Protein AF-A0A537K428-F1 (afdb_monomer_lite)

Structure (mmCIF, N/CA/C/O backbone):
data_AF-A0A537K428-F1
#
_entry.id   AF-A0A537K428-F1
#
loop_
_atom_site.group_PDB
_atom_site.id
_atom_site.type_symbol
_atom_site.label_atom_id
_atom_site.label_alt_id
_atom_site.label_comp_id
_atom_site.label_asym_id
_atom_site.label_entity_id
_atom_site.label_seq_id
_atom_site.pdbx_PDB_ins_code
_atom_site.Cartn_x
_atom_site.Cartn_y
_atom_site.Cartn_z
_atom_site.occupancy
_atom_site.B_iso_or_equiv
_atom_site.auth_seq_id
_atom_site.auth_comp_id
_atom_site.auth_asym_id
_atom_site.auth_atom_id
_atom_site.pdbx_PDB_model_num
ATOM 1 N N . MET A 1 1 ? 23.905 -13.488 0.088 1.00 29.39 1 MET A N 1
ATOM 2 C CA . MET A 1 1 ? 22.474 -13.263 0.427 1.00 29.39 1 MET A CA 1
ATOM 3 C C . MET A 1 1 ? 21.925 -11.894 -0.007 1.00 29.39 1 MET A C 1
ATOM 5 O O . MET A 1 1 ? 20.715 -11.750 -0.100 1.00 29.39 1 MET A O 1
ATOM 9 N N . THR A 1 2 ? 22.762 -10.899 -0.313 1.00 30.95 2 THR A N 1
ATOM 10 C CA . THR A 1 2 ? 22.372 -9.520 -0.688 1.00 30.95 2 THR A CA 1
ATOM 11 C C . THR A 1 2 ? 21.917 -9.354 -2.147 1.00 30.95 2 THR A C 1
ATOM 13 O O . THR A 1 2 ? 20.971 -8.616 -2.404 1.00 30.95 2 THR A O 1
ATOM 16 N N . ALA A 1 3 ? 22.490 -10.104 -3.094 1.00 25.22 3 ALA A N 1
ATOM 17 C CA . ALA A 1 3 ? 22.099 -10.049 -4.511 1.00 25.22 3 ALA A CA 1
ATOM 18 C C . ALA A 1 3 ? 20.645 -10.497 -4.773 1.00 25.22 3 ALA A C 1
ATOM 20 O O . ALA A 1 3 ? 19.972 -9.947 -5.638 1.00 25.22 3 ALA A O 1
ATOM 21 N N . MET A 1 4 ? 20.127 -11.441 -3.979 1.00 23.19 4 MET A N 1
ATOM 22 C CA . MET A 1 4 ? 18.747 -11.931 -4.101 1.00 23.19 4 MET A CA 1
ATOM 23 C C . MET A 1 4 ? 17.726 -10.886 -3.626 1.00 23.19 4 MET A C 1
ATOM 25 O O . MET A 1 4 ? 16.673 -10.746 -4.235 1.00 23.19 4 MET A O 1
ATOM 29 N N . ARG A 1 5 ? 18.066 -10.085 -2.602 1.00 26.73 5 ARG A N 1
ATOM 30 C CA . ARG A 1 5 ? 17.251 -8.944 -2.144 1.00 26.73 5 ARG A CA 1
ATOM 31 C C . ARG A 1 5 ? 17.232 -7.799 -3.162 1.00 26.73 5 ARG A C 1
ATOM 33 O O . ARG A 1 5 ? 16.183 -7.202 -3.364 1.00 26.73 5 ARG A O 1
ATOM 40 N N . MET A 1 6 ? 18.351 -7.540 -3.842 1.00 31.73 6 MET A N 1
ATOM 41 C CA . MET A 1 6 ? 18.421 -6.547 -4.923 1.00 31.73 6 MET A CA 1
ATOM 42 C C . MET A 1 6 ? 17.639 -6.981 -6.165 1.00 31.73 6 MET A C 1
ATOM 44 O O . MET A 1 6 ? 16.926 -6.166 -6.742 1.00 31.73 6 MET A O 1
ATOM 48 N N . LEU A 1 7 ? 17.703 -8.269 -6.526 1.00 30.81 7 LEU A N 1
ATOM 49 C CA . LEU A 1 7 ? 16.874 -8.830 -7.591 1.00 30.81 7 LEU A CA 1
ATOM 50 C C . LEU A 1 7 ? 15.389 -8.735 -7.231 1.00 30.81 7 LEU A C 1
ATOM 52 O O . LEU A 1 7 ? 14.604 -8.403 -8.098 1.00 30.81 7 LEU A O 1
ATOM 56 N N . LEU A 1 8 ? 15.010 -8.954 -5.966 1.00 30.02 8 LEU A N 1
ATOM 57 C CA . LEU A 1 8 ? 13.633 -8.814 -5.478 1.00 30.02 8 LEU A CA 1
ATOM 58 C C . LEU A 1 8 ? 13.133 -7.362 -5.469 1.00 30.02 8 LEU A C 1
ATOM 60 O O . LEU A 1 8 ? 11.976 -7.150 -5.805 1.00 30.02 8 LEU A O 1
ATOM 64 N N . CYS A 1 9 ? 13.969 -6.368 -5.151 1.00 33.66 9 CYS A N 1
ATOM 65 C CA . CYS A 1 9 ? 13.589 -4.952 -5.259 1.00 33.66 9 CYS A CA 1
ATOM 66 C C . CYS A 1 9 ? 13.511 -4.486 -6.720 1.00 33.66 9 CYS A C 1
ATOM 68 O O . CYS A 1 9 ? 12.573 -3.785 -7.087 1.00 33.66 9 CYS A O 1
ATOM 70 N N . ALA A 1 10 ? 14.452 -4.911 -7.570 1.00 34.88 10 ALA A N 1
ATOM 71 C CA . ALA A 1 10 ? 14.419 -4.627 -9.002 1.00 34.88 10 ALA A CA 1
ATOM 72 C C . ALA A 1 10 ? 13.258 -5.353 -9.698 1.00 34.88 10 ALA A C 1
ATOM 74 O O . ALA A 1 10 ? 12.603 -4.745 -10.533 1.00 34.88 10 ALA A O 1
ATOM 75 N N . LEU A 1 11 ? 12.939 -6.600 -9.314 1.00 34.22 11 LEU A N 1
ATOM 76 C CA . LEU A 1 11 ? 11.722 -7.292 -9.747 1.00 34.22 11 LEU A CA 1
ATOM 77 C C . LEU A 1 11 ? 10.479 -6.620 -9.178 1.00 34.22 11 LEU A C 1
ATOM 79 O O . LEU A 1 11 ? 9.497 -6.544 -9.887 1.00 34.22 11 LEU A O 1
ATOM 83 N N . ALA A 1 12 ? 10.480 -6.135 -7.936 1.00 34.44 12 ALA A N 1
ATOM 84 C CA . ALA A 1 12 ? 9.322 -5.437 -7.383 1.00 34.44 12 ALA A CA 1
ATOM 85 C C . ALA A 1 12 ? 9.030 -4.148 -8.163 1.00 34.44 12 ALA A C 1
ATOM 87 O O . ALA A 1 12 ? 7.869 -3.887 -8.443 1.00 34.44 12 ALA A O 1
ATOM 88 N N . LEU A 1 13 ? 10.062 -3.416 -8.600 1.00 36.97 13 LEU A N 1
ATOM 89 C CA . LEU A 1 13 ? 9.929 -2.288 -9.527 1.00 36.97 13 LEU A CA 1
ATOM 90 C C . LEU A 1 13 ? 9.555 -2.739 -10.951 1.00 36.97 13 LEU A C 1
ATOM 92 O O . LEU A 1 13 ? 8.673 -2.155 -11.554 1.00 36.97 13 LEU A O 1
ATOM 96 N N . LEU A 1 14 ? 10.139 -3.813 -11.490 1.00 35.56 14 LEU A N 1
ATOM 97 C CA . LEU A 1 14 ? 9.805 -4.342 -12.827 1.00 35.56 14 LEU A CA 1
ATOM 98 C C . LEU A 1 14 ? 8.417 -5.004 -12.911 1.00 35.56 14 LEU A C 1
ATOM 100 O O . LEU A 1 14 ? 7.839 -5.055 -13.988 1.00 35.56 14 LEU A O 1
ATOM 104 N N . VAL A 1 15 ? 7.894 -5.524 -11.801 1.00 36.75 15 VAL A N 1
ATOM 105 C CA . VAL A 1 15 ? 6.560 -6.136 -11.679 1.00 36.75 15 VAL A CA 1
ATOM 106 C C . VAL A 1 15 ? 5.516 -5.080 -11.293 1.00 36.75 15 VAL A C 1
ATOM 108 O O . VAL A 1 15 ? 4.345 -5.248 -11.624 1.00 36.75 15 VAL A O 1
ATOM 111 N N . ALA A 1 16 ? 5.919 -3.987 -10.631 1.00 35.28 16 ALA A N 1
ATOM 112 C CA . ALA A 1 16 ? 5.069 -2.818 -10.388 1.00 35.28 16 ALA A CA 1
ATOM 113 C C . ALA A 1 16 ? 5.003 -1.857 -11.584 1.00 35.28 16 ALA A C 1
ATOM 115 O O . ALA A 1 16 ? 4.043 -1.098 -11.681 1.00 35.28 16 ALA A O 1
ATOM 116 N N . VAL A 1 17 ? 5.965 -1.916 -12.511 1.00 36.62 17 VAL A N 1
ATOM 117 C CA . VAL A 1 17 ? 5.902 -1.222 -13.798 1.00 36.62 17 VAL A CA 1
ATOM 118 C C . VAL A 1 17 ? 5.081 -2.079 -14.762 1.00 36.62 17 VAL A C 1
ATOM 120 O O . VAL A 1 17 ? 5.593 -3.065 -15.298 1.00 36.62 17 VAL A O 1
ATOM 123 N N . PRO A 1 18 ? 3.815 -1.733 -15.050 1.00 36.56 18 PRO A N 1
ATOM 124 C CA . PRO A 1 18 ? 3.195 -2.242 -16.253 1.00 36.56 18 PRO A CA 1
ATOM 125 C C . PRO A 1 18 ? 4.077 -1.811 -17.430 1.00 36.56 18 PRO A C 1
ATOM 127 O O . PRO A 1 18 ? 4.364 -0.627 -17.612 1.00 36.56 18 PRO A O 1
ATOM 130 N N . VAL A 1 19 ? 4.516 -2.769 -18.246 1.00 36.91 19 VAL A N 1
ATOM 131 C CA . VAL A 1 19 ? 4.837 -2.518 -19.655 1.00 36.91 19 VAL A CA 1
ATOM 132 C C . VAL A 1 19 ? 3.561 -1.955 -20.287 1.00 36.91 19 VAL A C 1
ATOM 134 O O . VAL A 1 19 ? 2.716 -2.698 -20.772 1.00 36.91 19 VAL A O 1
ATOM 137 N N . VAL A 1 20 ? 3.352 -0.643 -20.163 1.00 37.59 20 VAL A N 1
ATOM 138 C CA . VAL A 1 20 ? 2.186 0.039 -20.721 1.00 37.59 20 VAL A CA 1
ATOM 139 C C . VAL A 1 20 ? 2.322 -0.068 -22.241 1.00 37.59 20 VAL A C 1
ATOM 141 O O . VAL A 1 20 ? 3.256 0.525 -22.792 1.00 37.59 20 VAL A O 1
ATOM 144 N N . PRO A 1 21 ? 1.452 -0.823 -22.941 1.00 31.20 21 PRO A N 1
ATOM 145 C CA . PRO A 1 21 ? 1.416 -0.745 -24.391 1.00 31.20 21 PRO A CA 1
ATOM 146 C C . PRO A 1 21 ? 1.071 0.697 -24.770 1.00 31.20 21 PRO A C 1
ATOM 148 O O . PRO A 1 21 ? 0.334 1.376 -24.055 1.00 31.20 21 PRO A O 1
ATOM 151 N N . ALA A 1 22 ? 1.591 1.173 -25.896 1.00 34.28 22 ALA A N 1
ATOM 152 C CA . ALA A 1 22 ? 1.470 2.554 -26.370 1.00 34.28 22 ALA A CA 1
ATOM 153 C C . ALA A 1 22 ? 0.032 3.005 -26.749 1.00 34.28 22 ALA A C 1
ATOM 155 O O . ALA A 1 22 ? -0.126 3.833 -27.639 1.00 34.28 22 ALA A O 1
ATOM 156 N N . ALA A 1 23 ? -1.019 2.470 -26.120 1.00 31.83 23 ALA A N 1
ATOM 157 C CA . ALA A 1 23 ? -2.410 2.655 -26.535 1.00 31.83 23 ALA A CA 1
ATOM 158 C C . ALA A 1 23 ? -3.421 2.941 -25.407 1.00 31.83 23 ALA A C 1
ATOM 160 O O . ALA A 1 23 ? -4.606 3.060 -25.700 1.00 31.83 23 ALA A O 1
ATOM 161 N N . ALA A 1 24 ? -3.007 3.088 -24.146 1.00 33.38 24 ALA A N 1
ATOM 162 C CA . ALA A 1 24 ? -3.898 3.596 -23.101 1.00 33.38 24 ALA A CA 1
ATOM 163 C C . ALA A 1 24 ? -3.365 4.936 -22.604 1.00 33.38 24 ALA A C 1
ATOM 165 O O . ALA A 1 24 ? -2.221 5.017 -22.156 1.00 33.38 24 ALA A O 1
ATOM 166 N N . ASP A 1 25 ? -4.186 5.978 -22.713 1.00 36.22 25 ASP A N 1
ATOM 167 C CA . ASP A 1 25 ? -3.895 7.287 -22.144 1.00 36.22 25 ASP A CA 1
ATOM 168 C C . ASP A 1 25 ? -3.594 7.090 -20.640 1.00 36.22 25 ASP A C 1
ATOM 170 O O . ASP A 1 25 ? -4.459 6.612 -19.901 1.00 36.22 25 ASP A O 1
ATOM 174 N N . PRO A 1 26 ? -2.372 7.369 -20.150 1.00 44.53 26 PRO A N 1
ATOM 175 C CA . PRO A 1 26 ? -1.965 7.046 -18.778 1.00 44.53 26 PRO A CA 1
ATOM 176 C C . PRO A 1 26 ? -2.667 7.902 -17.704 1.00 44.53 26 PRO A C 1
ATOM 178 O O . PRO A 1 26 ? -2.303 7.833 -16.531 1.00 44.53 26 PRO A O 1
ATOM 181 N N . GLY A 1 27 ? -3.648 8.724 -18.090 1.00 46.34 27 GLY A N 1
ATOM 182 C CA . GLY A 1 27 ? -4.362 9.659 -17.220 1.00 46.34 27 GLY A CA 1
ATOM 183 C C . GLY A 1 27 ? -5.404 9.036 -16.286 1.00 46.34 27 GLY A C 1
ATOM 184 O O . GLY A 1 27 ? -5.765 9.684 -15.309 1.00 46.34 27 GLY A O 1
ATOM 185 N N . ASP A 1 28 ? -5.853 7.800 -16.532 1.00 56.75 28 ASP A N 1
ATOM 186 C CA . ASP A 1 28 ? -7.012 7.215 -15.826 1.00 56.75 28 ASP A CA 1
ATOM 187 C C . ASP A 1 28 ? -6.685 6.065 -14.861 1.00 56.75 28 ASP A C 1
ATOM 189 O O . ASP A 1 28 ? -7.593 5.456 -14.287 1.00 56.75 28 ASP A O 1
ATOM 193 N N . VAL A 1 29 ? -5.404 5.745 -14.665 1.00 68.62 29 VAL A N 1
ATOM 194 C CA . VAL A 1 29 ? -5.027 4.663 -13.751 1.00 68.62 29 VAL A CA 1
ATOM 195 C C . VAL A 1 29 ? -4.939 5.172 -12.320 1.00 68.62 29 VAL A C 1
ATOM 197 O O . VAL A 1 29 ? -4.142 6.055 -11.999 1.00 68.62 29 VAL A O 1
ATOM 200 N N . GLU A 1 30 ? -5.713 4.531 -11.453 1.00 79.38 30 GLU A N 1
ATOM 201 C CA . GLU A 1 30 ? -5.729 4.773 -10.020 1.00 79.38 30 GLU A CA 1
ATOM 202 C C . GLU A 1 30 ? -5.051 3.626 -9.264 1.00 79.38 30 GLU A C 1
ATOM 204 O O . GLU A 1 30 ? -5.267 2.445 -9.542 1.00 79.38 30 GLU A O 1
ATOM 209 N N . TYR A 1 31 ? -4.255 3.983 -8.264 1.00 84.88 31 TYR A N 1
ATOM 210 C CA . TYR A 1 31 ? -3.561 3.051 -7.386 1.00 84.88 31 TYR A CA 1
ATOM 211 C C . TYR A 1 31 ? -3.942 3.320 -5.940 1.00 84.88 31 TYR A C 1
ATOM 213 O O . TYR A 1 31 ? -4.108 4.472 -5.543 1.00 84.88 31 TYR A O 1
ATOM 221 N N . GLN A 1 32 ? -4.056 2.264 -5.140 1.00 89.19 32 GLN A N 1
ATOM 222 C CA . GLN A 1 32 ? -4.427 2.384 -3.740 1.00 89.19 32 GLN A CA 1
ATOM 223 C C . GLN A 1 32 ? -3.237 2.138 -2.830 1.00 89.19 32 GLN A C 1
ATOM 225 O O . GLN A 1 32 ? -2.481 1.174 -2.993 1.00 89.19 32 GLN A O 1
ATOM 230 N N . PHE A 1 33 ? -3.118 3.014 -1.841 1.00 89.69 33 PHE A N 1
ATOM 231 C CA . PHE A 1 33 ? -2.031 3.040 -0.883 1.00 89.69 33 PHE A CA 1
ATOM 232 C C . PHE A 1 33 ? -2.571 3.057 0.540 1.00 89.69 33 PHE A C 1
ATOM 234 O O . PHE A 1 33 ? -3.567 3.717 0.834 1.00 89.69 33 PHE A O 1
ATOM 241 N N . LEU A 1 34 ? -1.897 2.324 1.420 1.00 89.75 34 LEU A N 1
ATOM 242 C CA . LEU A 1 34 ? -2.180 2.284 2.845 1.00 89.75 34 LEU A CA 1
ATOM 243 C C . LEU A 1 34 ? -1.083 3.024 3.609 1.00 89.75 34 LEU A C 1
ATOM 245 O O . LEU A 1 34 ? 0.100 2.726 3.448 1.00 89.75 34 LEU A O 1
ATOM 249 N N . TRP A 1 35 ? -1.498 3.911 4.503 1.00 87.19 35 TRP A N 1
ATOM 250 C CA . TRP A 1 35 ? -0.633 4.605 5.444 1.00 87.19 35 TRP A CA 1
ATOM 251 C C . TRP A 1 35 ? -1.040 4.334 6.878 1.00 87.19 35 TRP A C 1
ATOM 253 O O . TRP A 1 35 ? -2.219 4.109 7.172 1.00 87.19 35 TRP A O 1
ATOM 263 N N . SER A 1 36 ? -0.068 4.440 7.779 1.00 87.38 36 SER A N 1
ATOM 264 C CA . SER A 1 36 ? -0.343 4.538 9.201 1.00 87.38 36 SER A CA 1
ATOM 265 C C . SER A 1 36 ? 0.518 5.585 9.888 1.00 87.38 36 SER A C 1
ATOM 267 O O . SER A 1 36 ? 1.683 5.805 9.548 1.00 87.38 36 SER A O 1
ATOM 269 N N . GLU A 1 37 ? -0.066 6.196 10.907 1.00 87.81 37 GLU A N 1
ATOM 270 C CA . GLU A 1 37 ? 0.583 7.171 11.769 1.00 87.81 37 GLU A CA 1
ATOM 271 C C . GLU A 1 37 ? 0.276 6.846 13.229 1.00 87.81 37 GLU A C 1
ATOM 273 O O . GLU A 1 37 ? -0.843 6.446 13.564 1.00 87.81 37 GLU A O 1
ATOM 278 N N . GLY A 1 38 ? 1.263 7.064 14.099 1.00 82.12 38 GLY A N 1
ATOM 279 C CA . GLY A 1 38 ? 1.085 6.968 15.543 1.00 82.12 38 GLY A CA 1
ATOM 280 C C . GLY A 1 38 ? 1.388 5.592 16.140 1.00 82.12 38 GLY A C 1
ATOM 281 O O . GLY A 1 38 ? 2.507 5.105 15.979 1.00 82.12 38 GLY A O 1
ATOM 282 N N . ALA A 1 39 ? 0.441 5.037 16.907 1.00 74.81 39 ALA A N 1
ATOM 283 C CA . ALA A 1 39 ? 0.663 3.902 17.816 1.00 74.81 39 ALA A CA 1
ATOM 284 C C . ALA A 1 39 ? 1.015 2.558 17.137 1.00 74.81 39 ALA A C 1
ATOM 286 O O . ALA A 1 39 ? 0.926 2.396 15.920 1.00 74.81 39 ALA A O 1
ATOM 287 N N . TYR A 1 40 ? 1.388 1.574 17.965 1.00 78.38 40 TYR A N 1
ATOM 288 C CA . TYR A 1 40 ? 1.809 0.233 17.548 1.00 78.38 40 TYR A CA 1
ATOM 289 C C . TYR A 1 40 ? 0.692 -0.537 16.818 1.00 78.38 40 TYR A C 1
ATOM 291 O O . TYR A 1 40 ? -0.408 -0.735 17.349 1.00 78.38 40 TYR A O 1
ATOM 299 N N . LEU A 1 41 ? 1.014 -1.049 15.628 1.00 84.88 41 LEU A N 1
ATOM 300 C CA . LEU A 1 41 ? 0.148 -1.904 14.818 1.00 84.88 41 LEU A CA 1
ATOM 301 C C . LEU A 1 41 ? 0.635 -3.355 14.867 1.00 84.88 41 LEU A C 1
ATOM 303 O O . LEU A 1 41 ? 1.745 -3.659 14.434 1.00 84.88 41 LEU A O 1
ATOM 307 N N . HIS A 1 42 ? -0.227 -4.269 15.319 1.00 88.94 42 HIS A N 1
ATOM 308 C CA . HIS A 1 42 ? 0.048 -5.711 15.248 1.00 88.94 42 HIS A CA 1
ATOM 309 C C . HIS A 1 42 ? -0.235 -6.243 13.845 1.00 88.94 42 HIS A C 1
ATOM 311 O O . HIS A 1 42 ? 0.539 -7.028 13.309 1.00 88.94 42 HIS A O 1
ATOM 317 N N . ARG A 1 43 ? -1.335 -5.813 13.217 1.00 90.50 43 ARG A N 1
ATOM 318 C CA . ARG A 1 43 ? -1.710 -6.284 11.880 1.00 90.50 43 ARG A CA 1
ATOM 319 C C . ARG A 1 43 ? -2.650 -5.317 11.178 1.00 90.50 43 ARG A C 1
ATOM 321 O O . ARG A 1 43 ? -3.572 -4.781 11.783 1.00 90.50 43 ARG A O 1
ATOM 328 N N . VAL A 1 44 ? -2.455 -5.159 9.874 1.00 91.19 44 VAL A N 1
ATOM 329 C CA . VAL A 1 44 ? -3.459 -4.593 8.971 1.00 91.19 44 VAL A CA 1
ATOM 330 C C . VAL A 1 44 ? -3.757 -5.616 7.887 1.00 91.19 44 VAL A C 1
ATOM 332 O O . VAL A 1 44 ? -2.836 -6.173 7.283 1.00 91.19 44 VAL A O 1
ATOM 335 N N . ALA A 1 45 ? -5.037 -5.865 7.634 1.00 93.56 45 ALA A N 1
ATOM 336 C CA . ALA A 1 45 ? -5.488 -6.748 6.573 1.00 93.56 45 ALA A CA 1
ATOM 337 C C . ALA A 1 45 ? -6.586 -6.102 5.726 1.00 93.56 45 ALA A C 1
ATOM 339 O O . ALA A 1 45 ? -7.419 -5.347 6.219 1.00 93.56 45 ALA A O 1
ATOM 340 N N . LEU A 1 46 ? -6.585 -6.427 4.437 1.00 95.00 46 LEU A N 1
ATOM 341 C CA . LEU A 1 46 ? -7.621 -6.042 3.486 1.00 95.00 46 LEU A CA 1
ATOM 342 C C . LEU A 1 46 ? -8.281 -7.310 2.964 1.00 95.00 46 LEU A C 1
ATOM 344 O O . LEU A 1 46 ? -7.600 -8.202 2.457 1.00 95.00 46 LEU A O 1
ATOM 348 N N . ASN A 1 47 ? -9.602 -7.405 3.119 1.00 95.94 47 ASN A N 1
ATOM 349 C CA . ASN A 1 47 ? -10.379 -8.583 2.724 1.00 95.94 47 ASN A CA 1
ATOM 350 C C . ASN A 1 47 ? -9.799 -9.899 3.292 1.00 95.94 47 ASN A C 1
ATOM 352 O O . ASN A 1 47 ? -9.697 -10.904 2.592 1.00 95.94 47 ASN A O 1
ATOM 356 N N . GLY A 1 48 ? -9.357 -9.872 4.555 1.00 92.25 48 GLY A N 1
ATOM 357 C CA . GLY A 1 48 ? -8.737 -11.009 5.248 1.00 92.25 48 GLY A CA 1
ATOM 358 C C . GLY A 1 48 ? -7.257 -11.255 4.922 1.00 92.25 48 GLY A C 1
ATOM 359 O O . GLY A 1 48 ? -6.593 -11.990 5.652 1.00 92.25 48 GLY A O 1
ATOM 360 N N . MET A 1 49 ? -6.699 -10.614 3.890 1.00 92.12 49 MET A N 1
ATOM 361 C CA . MET A 1 49 ? -5.288 -10.749 3.519 1.00 92.12 49 MET A CA 1
ATOM 362 C C . MET A 1 49 ? -4.425 -9.739 4.273 1.00 92.12 49 MET A C 1
ATOM 364 O O . MET A 1 49 ? -4.642 -8.535 4.168 1.00 92.12 49 MET A O 1
ATOM 368 N N . THR A 1 50 ? -3.426 -10.218 5.014 1.00 89.81 50 THR A N 1
ATOM 369 C CA . THR A 1 50 ? -2.473 -9.356 5.727 1.00 89.81 50 THR A CA 1
ATOM 370 C C . THR A 1 50 ? -1.640 -8.534 4.746 1.00 89.81 50 THR A C 1
ATOM 372 O O . THR A 1 50 ? -0.982 -9.093 3.870 1.00 89.81 50 THR A O 1
ATOM 375 N N . VAL A 1 51 ? -1.639 -7.213 4.927 1.00 87.62 51 VAL A N 1
ATOM 376 C CA . VAL A 1 51 ? -0.850 -6.261 4.126 1.00 87.62 51 VAL A CA 1
ATOM 377 C C . VAL A 1 51 ? 0.285 -5.618 4.922 1.00 87.62 51 VAL A C 1
ATOM 379 O O . VAL A 1 51 ? 1.275 -5.199 4.331 1.00 87.62 51 VAL A O 1
ATOM 382 N N . ALA A 1 52 ? 0.170 -5.589 6.252 1.00 84.38 52 ALA A N 1
ATOM 383 C CA . ALA A 1 52 ? 1.216 -5.167 7.180 1.00 84.38 52 ALA A CA 1
ATOM 384 C C . ALA A 1 52 ? 1.095 -5.952 8.496 1.00 84.38 52 ALA A C 1
ATOM 386 O O . ALA A 1 52 ? -0.018 -6.292 8.903 1.00 84.38 52 ALA A O 1
ATOM 387 N N . GLY A 1 53 ? 2.217 -6.231 9.162 1.00 81.75 53 GLY A N 1
ATOM 388 C CA . GLY A 1 53 ? 2.255 -6.972 10.426 1.00 81.75 53 GLY A CA 1
ATOM 389 C C . GLY A 1 53 ? 3.404 -6.527 11.329 1.00 81.75 53 GLY A C 1
ATOM 390 O O . GLY A 1 53 ? 4.419 -6.044 10.826 1.00 81.75 53 GLY A O 1
ATOM 391 N N . ASP A 1 54 ? 3.203 -6.656 12.642 1.00 73.38 54 ASP A N 1
ATOM 392 C CA . ASP A 1 54 ? 4.138 -6.380 13.744 1.00 73.38 54 ASP A CA 1
ATOM 393 C C . ASP A 1 54 ? 4.995 -5.123 13.529 1.00 73.38 54 ASP A C 1
ATOM 395 O O . ASP A 1 54 ? 6.220 -5.123 13.672 1.00 73.38 54 ASP A O 1
ATOM 399 N N . THR A 1 55 ? 4.342 -4.030 13.133 1.00 65.00 55 THR A N 1
ATOM 400 C CA . THR A 1 55 ? 5.010 -2.782 12.765 1.00 65.00 55 THR A CA 1
ATOM 401 C C . THR A 1 55 ? 4.884 -1.786 13.910 1.00 65.00 55 THR A C 1
ATOM 403 O O . THR A 1 55 ? 3.796 -1.313 14.240 1.00 65.00 55 THR A O 1
ATOM 406 N N . ALA A 1 56 ? 6.021 -1.463 14.529 1.00 52.09 56 ALA A N 1
ATOM 407 C CA . ALA A 1 56 ? 6.031 -0.725 15.787 1.00 52.09 56 ALA A CA 1
ATOM 408 C C . ALA A 1 56 ? 5.728 0.777 15.686 1.00 52.09 56 ALA A C 1
ATOM 410 O O . ALA A 1 56 ? 5.595 1.428 16.718 1.00 52.09 56 ALA A O 1
ATOM 411 N N . ILE A 1 57 ? 5.679 1.352 14.485 1.00 55.00 57 ILE A N 1
ATOM 412 C CA . ILE A 1 57 ? 5.708 2.803 14.262 1.00 55.00 57 ILE A CA 1
ATOM 413 C C . ILE A 1 57 ? 4.982 3.120 12.945 1.00 55.00 57 ILE A C 1
ATOM 415 O O . ILE A 1 57 ? 4.871 2.242 12.088 1.00 55.00 57 ILE A O 1
ATOM 419 N N . SER A 1 58 ? 4.521 4.373 12.797 1.00 59.50 58 SER A N 1
ATOM 420 C CA . SER A 1 58 ? 4.184 5.025 11.520 1.00 59.50 58 SER A CA 1
ATOM 421 C C . SER A 1 58 ? 4.900 4.371 10.340 1.00 59.50 58 SER A C 1
ATOM 423 O O . SER A 1 58 ? 6.133 4.324 10.281 1.00 59.50 58 SER A O 1
ATOM 425 N N . ILE A 1 59 ? 4.106 3.864 9.404 1.00 61.94 59 ILE A N 1
ATOM 426 C CA . ILE A 1 59 ? 4.620 3.382 8.136 1.00 61.94 59 ILE A CA 1
ATOM 427 C C . ILE A 1 59 ? 5.166 4.611 7.398 1.00 61.94 59 ILE A C 1
ATOM 429 O O . ILE A 1 59 ? 4.410 5.422 6.871 1.00 61.94 59 ILE A O 1
ATOM 433 N N . SER A 1 60 ? 6.492 4.758 7.389 1.00 64.19 60 SER A N 1
ATOM 434 C CA . SER A 1 60 ? 7.178 5.893 6.757 1.00 64.19 60 SER A CA 1
ATOM 435 C C . SER A 1 60 ? 7.000 5.931 5.239 1.00 64.19 60 SER A C 1
ATOM 437 O O . SER A 1 60 ? 7.221 6.969 4.620 1.00 64.19 60 SER A O 1
ATOM 439 N N . LEU A 1 61 ? 6.608 4.802 4.646 1.00 72.19 61 LEU A N 1
ATOM 440 C CA . LEU A 1 61 ? 6.410 4.620 3.218 1.00 72.19 61 LEU A CA 1
ATOM 441 C C . LEU A 1 61 ? 5.089 3.890 2.961 1.00 72.19 61 LEU A C 1
ATOM 443 O O . LEU A 1 61 ? 4.965 2.739 3.377 1.00 72.19 61 LEU A O 1
ATOM 447 N N . PRO A 1 62 ? 4.127 4.493 2.252 1.00 80.38 62 PRO A N 1
ATOM 448 C CA . PRO A 1 62 ? 2.843 3.877 2.009 1.00 80.38 62 PRO A CA 1
ATOM 449 C C . PRO A 1 62 ? 2.983 2.535 1.328 1.00 80.38 62 PRO A C 1
ATOM 451 O O . PRO A 1 62 ? 3.773 2.336 0.402 1.00 80.38 62 PRO A O 1
ATOM 454 N N . ILE A 1 63 ? 2.129 1.622 1.753 1.00 82.81 63 ILE A N 1
ATOM 455 C CA . ILE A 1 63 ? 2.094 0.275 1.222 1.00 82.81 63 ILE A CA 1
ATOM 456 C C . ILE A 1 63 ? 1.166 0.273 0.017 1.00 82.81 63 ILE A C 1
ATOM 458 O O . ILE A 1 63 ? -0.008 0.622 0.127 1.00 82.81 63 ILE A O 1
ATOM 462 N N . TYR A 1 64 ? 1.680 -0.157 -1.130 1.00 83.25 64 TYR A N 1
ATOM 463 C CA . TYR A 1 64 ? 0.866 -0.427 -2.308 1.00 83.25 64 TYR A CA 1
ATOM 464 C C . TYR A 1 64 ? -0.089 -1.598 -2.040 1.00 83.25 64 TYR A C 1
ATOM 466 O O . TYR A 1 64 ? 0.352 -2.721 -1.766 1.00 83.25 64 TYR A O 1
ATOM 474 N N . VAL A 1 65 ? -1.399 -1.352 -2.135 1.00 86.31 65 VAL A N 1
ATOM 475 C CA . VAL A 1 65 ? -2.429 -2.329 -1.750 1.00 86.31 65 VAL A CA 1
ATOM 476 C C . VAL A 1 65 ? -3.496 -2.614 -2.806 1.00 86.31 65 VAL A C 1
ATOM 478 O O . VAL A 1 65 ? -4.366 -3.448 -2.561 1.00 86.31 65 VAL A O 1
ATOM 481 N N . THR A 1 66 ? -3.409 -2.022 -3.998 1.00 87.75 66 THR A N 1
ATOM 482 C CA . THR A 1 66 ? -4.368 -2.217 -5.107 1.00 87.75 66 THR A CA 1
ATOM 483 C C . THR A 1 66 ? -4.747 -3.686 -5.335 1.00 87.75 66 THR A C 1
ATOM 485 O O . THR A 1 66 ? -5.921 -4.017 -5.474 1.00 87.75 66 THR A O 1
ATOM 488 N N . LYS A 1 67 ? -3.766 -4.601 -5.305 1.00 84.50 67 LYS A N 1
ATOM 489 C CA . LYS A 1 67 ? -3.983 -6.040 -5.548 1.00 84.50 67 LYS A CA 1
ATOM 490 C C . LYS A 1 67 ? -4.828 -6.758 -4.485 1.00 84.50 67 LYS A C 1
ATOM 492 O O . LYS A 1 67 ? -5.290 -7.865 -4.737 1.00 84.50 67 LYS A O 1
ATOM 497 N N . TYR A 1 68 ? -4.996 -6.168 -3.301 1.00 87.12 68 TYR A N 1
ATOM 498 C CA . TYR A 1 68 ? -5.791 -6.743 -2.211 1.00 87.12 68 TYR A CA 1
ATOM 499 C C . TYR A 1 68 ? -7.249 -6.268 -2.232 1.00 87.12 68 TYR A C 1
ATOM 501 O O . TYR A 1 68 ? -8.059 -6.732 -1.428 1.00 87.12 68 TYR A O 1
ATOM 509 N N . LEU A 1 69 ? -7.587 -5.347 -3.138 1.00 91.44 69 LEU A N 1
ATOM 510 C CA . LEU A 1 69 ? -8.907 -4.745 -3.255 1.00 91.44 69 LEU A CA 1
ATOM 511 C C . LEU A 1 69 ? -9.718 -5.391 -4.377 1.00 91.44 69 LEU A C 1
ATOM 513 O O . LEU A 1 69 ? -9.199 -5.841 -5.402 1.00 91.44 69 LEU A O 1
ATOM 517 N N . ARG A 1 70 ? -11.035 -5.391 -4.193 1.00 92.00 70 ARG A N 1
ATOM 518 C CA . ARG A 1 70 ? -12.012 -5.775 -5.214 1.00 92.00 70 ARG A CA 1
ATOM 519 C C . ARG A 1 70 ? -12.934 -4.608 -5.522 1.00 92.00 70 ARG A C 1
ATOM 521 O O . ARG A 1 70 ? -13.065 -3.691 -4.718 1.00 92.00 70 ARG A O 1
ATOM 528 N N . ASP A 1 71 ? -13.555 -4.649 -6.691 1.00 91.00 71 ASP A N 1
ATOM 529 C CA . ASP A 1 71 ? -14.577 -3.667 -7.034 1.00 91.00 71 ASP A CA 1
ATOM 530 C C . ASP A 1 71 ? -15.805 -3.861 -6.127 1.00 91.00 71 ASP A C 1
ATOM 532 O O . ASP A 1 71 ? -16.183 -4.997 -5.822 1.00 91.00 71 ASP A O 1
ATOM 536 N N . GLY A 1 72 ? -16.388 -2.766 -5.642 1.00 94.38 72 GLY A N 1
ATOM 537 C CA . GLY A 1 72 ? -17.492 -2.786 -4.687 1.00 94.38 72 GLY A CA 1
ATOM 538 C C . GLY A 1 72 ? -17.045 -2.908 -3.224 1.00 94.38 72 GLY A C 1
ATOM 539 O O . GLY A 1 72 ? -16.204 -2.144 -2.744 1.00 94.38 72 GLY A O 1
ATOM 540 N N . ALA A 1 73 ? -17.672 -3.820 -2.477 1.00 96.44 73 ALA A N 1
ATOM 541 C CA . ALA A 1 73 ? -17.552 -3.903 -1.020 1.00 96.44 73 ALA A CA 1
ATOM 542 C C . ALA A 1 73 ? -16.245 -4.568 -0.558 1.00 96.44 73 ALA A C 1
ATOM 544 O O . ALA A 1 73 ? -15.935 -5.701 -0.934 1.00 96.44 73 ALA A O 1
ATOM 545 N N . ASN A 1 74 ? -15.520 -3.902 0.333 1.00 97.88 74 ASN A N 1
ATOM 546 C CA . ASN A 1 74 ? -14.257 -4.341 0.920 1.00 97.88 74 ASN A CA 1
ATOM 547 C C . ASN A 1 74 ? -14.293 -4.195 2.451 1.00 97.88 74 ASN A C 1
ATOM 549 O O . ASN A 1 74 ? -15.142 -3.496 3.003 1.00 97.88 74 ASN A O 1
ATOM 553 N N . GLU A 1 75 ? -13.354 -4.845 3.138 1.00 98.06 75 GLU A N 1
ATOM 554 C CA . GLU A 1 75 ? -13.168 -4.723 4.589 1.00 98.06 75 GLU A CA 1
ATOM 555 C C . GLU A 1 75 ? -11.704 -4.418 4.915 1.00 98.06 75 GLU A C 1
ATOM 557 O O . GLU A 1 75 ? -10.797 -5.107 4.441 1.00 98.06 75 GLU A O 1
ATOM 562 N N . LEU A 1 76 ? -11.488 -3.393 5.739 1.00 97.38 76 LEU A N 1
ATOM 563 C CA . LEU A 1 76 ? -10.216 -3.089 6.381 1.00 97.38 76 LEU A CA 1
ATOM 564 C C . LEU A 1 76 ? -10.249 -3.648 7.803 1.00 97.38 76 LEU A C 1
ATOM 566 O O . LEU A 1 76 ? -11.108 -3.278 8.595 1.00 97.38 76 LEU A O 1
ATOM 570 N N . GLU A 1 77 ? -9.303 -4.512 8.140 1.00 96.69 77 GLU A N 1
ATOM 571 C CA . GLU A 1 77 ? -9.131 -5.053 9.483 1.00 96.69 77 GLU A CA 1
ATOM 572 C C . GLU A 1 77 ? -7.848 -4.488 10.098 1.00 96.69 77 GLU A C 1
ATOM 574 O O . GLU A 1 77 ? -6.775 -4.579 9.500 1.00 96.69 77 GLU A O 1
ATOM 579 N N . VAL A 1 78 ? -7.963 -3.894 11.286 1.00 94.06 78 VAL A N 1
ATOM 580 C CA . VAL A 1 78 ? -6.851 -3.284 12.023 1.00 94.06 78 VAL A CA 1
ATOM 581 C C . VAL A 1 78 ? -6.755 -3.926 13.399 1.00 94.06 78 VAL A C 1
ATOM 583 O O . VAL A 1 78 ? -7.686 -3.838 14.198 1.00 94.06 78 VAL A O 1
ATOM 586 N N . GLU A 1 79 ? -5.621 -4.559 13.675 1.00 93.56 79 GLU A N 1
ATOM 587 C CA . GLU A 1 79 ? -5.258 -5.133 14.968 1.00 93.56 79 GLU A CA 1
ATOM 588 C C . GLU A 1 79 ? -4.177 -4.265 15.619 1.00 93.56 79 GLU A C 1
ATOM 590 O O . GLU A 1 79 ? -3.089 -4.085 15.065 1.00 93.56 79 GLU A O 1
ATOM 595 N N . TYR A 1 80 ? -4.472 -3.705 16.789 1.00 91.94 80 TYR A N 1
ATOM 596 C CA . TYR A 1 80 ? -3.625 -2.691 17.417 1.00 91.94 80 TYR A CA 1
ATOM 597 C C . TYR A 1 80 ? -3.716 -2.713 18.946 1.00 91.94 80 TYR A C 1
ATOM 599 O O . TYR A 1 80 ? -4.648 -3.262 19.538 1.00 91.94 80 TYR A O 1
ATOM 607 N N . THR A 1 81 ? -2.726 -2.089 19.579 1.00 90.31 81 THR A N 1
ATOM 608 C CA . THR A 1 81 ? -2.766 -1.695 20.991 1.00 90.31 81 THR A CA 1
ATOM 609 C C . THR A 1 81 ? -2.503 -0.197 21.033 1.00 90.31 81 THR A C 1
ATOM 611 O O . THR A 1 81 ? -1.489 0.259 20.509 1.00 90.31 81 THR A O 1
ATOM 614 N N . SER A 1 82 ? -3.421 0.581 21.608 1.00 86.62 82 SER A N 1
ATOM 615 C CA . SER A 1 82 ? -3.264 2.036 21.678 1.00 86.62 82 SER A CA 1
ATOM 616 C C . SER A 1 82 ? -2.080 2.395 22.567 1.00 86.62 82 SER A C 1
ATOM 618 O O . SER A 1 82 ? -1.944 1.854 23.668 1.00 86.62 82 SER A O 1
ATOM 620 N N . ASP A 1 83 ? -1.290 3.366 22.128 1.00 85.31 83 ASP A N 1
ATOM 621 C CA . ASP A 1 83 ? -0.279 4.008 22.957 1.00 85.31 83 ASP A CA 1
ATOM 622 C C . ASP A 1 83 ? -0.946 5.030 23.898 1.00 85.31 83 ASP A C 1
ATOM 624 O O . ASP A 1 83 ? -2.034 5.540 23.619 1.00 85.31 83 ASP A O 1
ATOM 628 N N . THR A 1 84 ? -0.330 5.322 25.043 1.00 86.62 84 THR A N 1
ATOM 629 C CA . T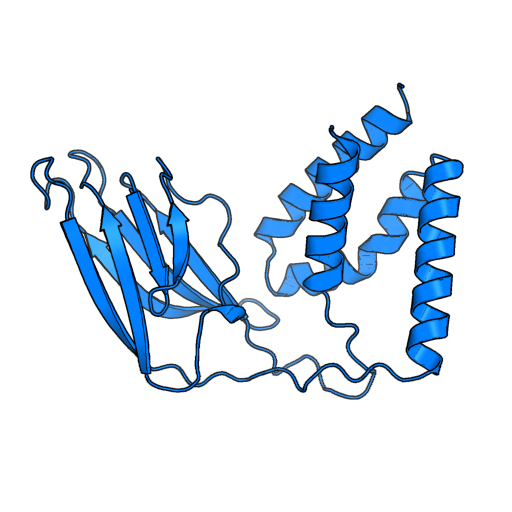HR A 1 84 ? -0.874 6.280 26.022 1.00 86.62 84 THR A CA 1
ATOM 630 C C . THR A 1 84 ? -0.572 7.740 25.681 1.00 86.62 84 THR A C 1
ATOM 632 O O . THR A 1 84 ? -1.148 8.638 26.292 1.00 86.62 84 THR A O 1
ATOM 635 N N . ARG A 1 85 ? 0.323 7.986 24.720 1.00 86.31 85 ARG A N 1
ATOM 636 C CA . ARG A 1 85 ? 0.847 9.302 24.332 1.00 86.31 85 ARG A CA 1
ATOM 637 C C . ARG A 1 85 ? 0.468 9.696 22.909 1.00 86.31 85 ARG A C 1
ATOM 639 O O . ARG A 1 85 ? 0.426 10.886 22.614 1.00 86.31 85 ARG A O 1
ATOM 646 N N . VAL A 1 86 ? 0.243 8.725 22.023 1.00 87.12 86 VAL A N 1
ATOM 647 C CA . VAL A 1 86 ? -0.120 8.968 20.619 1.00 87.12 86 VAL A CA 1
ATOM 648 C C . VAL A 1 86 ? -1.347 8.154 20.211 1.00 87.12 86 VAL A C 1
ATOM 650 O O . VAL A 1 86 ? -1.503 6.997 20.596 1.00 87.12 86 VAL A O 1
ATOM 653 N N . GLY A 1 87 ? -2.230 8.762 19.416 1.00 88.06 87 GLY A N 1
ATOM 654 C CA . GLY A 1 87 ? -3.314 8.038 18.747 1.00 88.06 87 GLY A CA 1
ATOM 655 C C . GLY A 1 87 ? -2.794 7.173 17.597 1.00 88.06 87 GLY A C 1
ATOM 656 O O . GLY A 1 87 ? -1.618 7.233 17.252 1.00 88.06 87 GLY A O 1
ATOM 657 N N . LEU A 1 88 ? -3.671 6.386 16.983 1.00 89.56 88 LEU A N 1
ATOM 658 C CA . LEU A 1 88 ? -3.400 5.639 15.754 1.00 89.56 88 LEU A CA 1
ATOM 659 C C . LEU A 1 88 ? -4.325 6.138 14.647 1.00 89.56 88 LEU A C 1
ATOM 661 O O . LEU A 1 88 ? -5.525 6.287 14.861 1.00 89.56 88 LEU A O 1
ATOM 665 N N . SER A 1 89 ? -3.779 6.344 13.454 1.00 91.44 89 SER A N 1
ATOM 666 C CA . SER A 1 89 ? -4.549 6.574 12.235 1.00 91.44 89 SER A CA 1
ATOM 667 C C . SER A 1 89 ? -4.094 5.586 11.171 1.00 91.44 89 SER A C 1
ATOM 669 O O . SER A 1 89 ? -2.899 5.461 10.928 1.00 91.44 89 SER A O 1
ATOM 671 N N . VAL A 1 90 ? -5.038 4.908 10.524 1.00 91.94 90 VAL A N 1
ATOM 672 C CA . VAL A 1 90 ? -4.798 4.056 9.355 1.00 91.94 90 VAL A CA 1
ATOM 673 C C . VAL A 1 90 ? -5.656 4.580 8.217 1.00 91.94 90 VAL A C 1
ATOM 675 O O . VAL A 1 90 ? -6.879 4.639 8.339 1.00 91.94 90 VAL A O 1
ATOM 678 N N . THR A 1 91 ? -5.017 4.961 7.118 1.00 93.38 91 THR A N 1
ATOM 679 C CA . THR A 1 91 ? -5.679 5.614 5.989 1.00 93.38 91 THR A CA 1
ATOM 680 C C . THR A 1 91 ? -5.435 4.816 4.722 1.00 93.38 91 THR A C 1
ATOM 682 O O . THR A 1 91 ? -4.294 4.509 4.385 1.00 93.38 91 THR A O 1
ATOM 685 N N . LEU A 1 92 ? -6.514 4.501 4.013 1.00 93.81 92 LEU A N 1
ATOM 686 C CA . LEU A 1 92 ? -6.471 3.999 2.648 1.00 93.81 92 LEU A CA 1
ATOM 687 C C . LEU A 1 92 ? -6.793 5.158 1.704 1.00 93.81 92 LEU A C 1
ATOM 689 O O . LEU A 1 92 ? -7.823 5.817 1.865 1.00 93.81 92 LEU A O 1
ATOM 693 N N . GLU A 1 93 ? -5.937 5.389 0.719 1.00 92.44 93 GLU A N 1
ATOM 694 C CA . GLU A 1 93 ? -6.090 6.467 -0.257 1.00 92.44 93 GLU A CA 1
ATOM 695 C C . GLU A 1 93 ? -5.932 5.963 -1.692 1.00 92.44 93 GLU A C 1
ATOM 697 O O . GLU A 1 93 ? -5.173 5.030 -1.957 1.00 92.44 93 GLU A O 1
ATOM 702 N N . THR A 1 94 ? -6.647 6.597 -2.616 1.00 90.25 94 THR A N 1
ATOM 703 C CA . THR A 1 94 ? -6.435 6.489 -4.055 1.00 90.25 94 THR A CA 1
ATOM 704 C C . THR A 1 94 ? -5.476 7.583 -4.502 1.00 90.25 94 THR A C 1
ATOM 706 O O . THR A 1 94 ? -5.615 8.747 -4.121 1.00 90.25 94 THR A O 1
ATOM 709 N N . ARG A 1 95 ? -4.536 7.214 -5.366 1.00 86.25 95 ARG A N 1
ATOM 710 C CA . ARG A 1 95 ? -3.656 8.127 -6.087 1.00 86.25 95 ARG A CA 1
ATOM 711 C C . ARG A 1 95 ? -3.795 7.908 -7.580 1.00 86.25 95 ARG A C 1
ATOM 713 O O . ARG A 1 95 ? -3.837 6.770 -8.039 1.00 86.25 95 ARG A O 1
ATOM 720 N N . ALA A 1 96 ? -3.802 9.002 -8.320 1.00 80.50 96 ALA A N 1
ATOM 721 C CA . ALA A 1 96 ? -3.665 9.014 -9.769 1.00 80.50 96 ALA A CA 1
ATOM 722 C C . ALA A 1 96 ? -2.446 9.865 -10.137 1.00 80.50 96 ALA A C 1
ATOM 724 O O . ALA A 1 96 ? -1.837 10.491 -9.269 1.00 80.50 96 ALA A O 1
ATOM 725 N N . LYS A 1 97 ? -2.095 9.910 -11.422 1.00 72.31 97 LYS A N 1
ATOM 726 C CA . LYS A 1 97 ? -1.042 10.798 -11.920 1.00 72.31 97 LYS A CA 1
ATOM 727 C C . LYS A 1 97 ? -1.326 12.254 -11.508 1.00 72.31 97 LYS A C 1
ATOM 729 O O . LYS A 1 97 ? -2.359 12.815 -11.872 1.00 72.31 97 LYS A O 1
ATOM 734 N N . GLY A 1 98 ? -0.396 12.871 -10.777 1.00 67.62 98 GLY A N 1
ATOM 735 C CA . GLY A 1 98 ? -0.504 14.252 -10.292 1.00 67.62 98 GLY A CA 1
ATOM 736 C C . GLY A 1 98 ? -0.734 14.352 -8.776 1.00 67.62 98 GLY A C 1
ATOM 737 O O . GLY A 1 98 ? -0.660 13.359 -8.061 1.00 67.62 98 GLY A O 1
ATOM 738 N N . PRO A 1 99 ? -1.017 15.550 -8.230 1.00 64.25 99 PRO A N 1
ATOM 739 C CA . PRO A 1 99 ? -1.072 15.768 -6.778 1.00 64.25 99 PRO A CA 1
ATOM 740 C C . PRO A 1 99 ? -2.328 15.191 -6.102 1.00 64.25 99 PRO A C 1
ATOM 742 O O . PRO A 1 99 ? -2.546 15.420 -4.912 1.00 64.25 99 PRO A O 1
ATOM 745 N N . ARG A 1 100 ? -3.192 14.495 -6.848 1.00 68.06 100 ARG A N 1
ATOM 746 C CA . ARG A 1 100 ? -4.496 14.053 -6.362 1.00 68.06 100 ARG A CA 1
ATOM 747 C C . ARG A 1 100 ? -4.346 12.834 -5.453 1.00 68.06 100 ARG A C 1
ATOM 749 O O . ARG A 1 100 ? -3.918 11.768 -5.894 1.00 68.06 100 ARG A O 1
ATOM 756 N N . LYS A 1 101 ? -4.751 13.009 -4.195 1.00 80.62 101 LYS A N 1
ATOM 757 C CA . LYS A 1 101 ? -4.875 11.957 -3.185 1.00 80.62 101 LYS A CA 1
ATOM 758 C C . LYS A 1 101 ? -6.297 11.990 -2.639 1.00 80.62 101 LYS A C 1
ATOM 760 O O . LYS A 1 101 ? -6.681 12.971 -2.007 1.00 80.62 101 LYS A O 1
ATOM 765 N N . ASP A 1 102 ? -7.059 10.931 -2.883 1.00 87.31 102 ASP A N 1
ATOM 766 C CA . ASP A 1 102 ? -8.439 10.815 -2.414 1.00 87.31 102 ASP A CA 1
ATOM 767 C C . ASP A 1 102 ? -8.515 9.774 -1.298 1.00 87.31 102 ASP A C 1
ATOM 769 O O . ASP A 1 102 ? -8.204 8.601 -1.501 1.00 87.31 102 ASP A O 1
ATOM 773 N N . GLN A 1 103 ? -8.943 10.181 -0.104 1.00 91.94 103 GLN A N 1
ATOM 774 C CA . GLN A 1 103 ? -9.140 9.251 1.006 1.00 91.94 103 GLN A CA 1
ATOM 775 C C . GLN A 1 103 ? -10.342 8.335 0.726 1.00 91.94 103 GLN A C 1
ATOM 777 O O . GLN A 1 103 ? -11.456 8.815 0.531 1.00 91.94 103 GLN A O 1
ATOM 782 N N . ILE A 1 104 ? -10.131 7.019 0.788 1.00 93.25 104 ILE A N 1
ATOM 783 C CA . ILE A 1 104 ? -11.186 6.005 0.644 1.00 93.25 104 ILE A CA 1
ATOM 784 C C . ILE A 1 104 ? -11.802 5.690 2.007 1.00 93.25 104 ILE A C 1
ATOM 786 O O . ILE A 1 104 ? -13.013 5.760 2.195 1.00 93.25 104 ILE A O 1
ATOM 790 N N . VAL A 1 105 ? -10.957 5.328 2.972 1.00 95.38 105 VAL A N 1
ATOM 791 C CA . VAL A 1 105 ? -11.373 4.989 4.333 1.00 95.38 105 VAL A CA 1
ATOM 792 C C . VAL A 1 105 ? -10.281 5.389 5.310 1.00 95.38 105 VAL A C 1
ATOM 794 O O . VAL A 1 105 ? -9.091 5.292 5.011 1.00 95.38 105 VAL A O 1
ATOM 797 N N . ARG A 1 106 ? -10.697 5.843 6.489 1.00 94.88 106 ARG A N 1
ATOM 798 C CA . ARG A 1 106 ? -9.800 6.156 7.593 1.00 94.88 106 ARG A CA 1
ATOM 799 C C . ARG A 1 106 ? -10.320 5.523 8.869 1.00 94.88 106 ARG A C 1
ATOM 801 O O . ARG A 1 106 ? -11.470 5.730 9.248 1.00 94.88 106 ARG A O 1
ATOM 808 N N . PHE A 1 107 ? -9.451 4.773 9.523 1.00 94.25 107 PHE A N 1
ATOM 809 C CA . PHE A 1 107 ? -9.630 4.312 10.886 1.00 94.25 107 PHE A CA 1
ATOM 810 C C . PHE A 1 107 ? -8.791 5.189 11.813 1.00 94.25 107 PHE A C 1
ATOM 812 O O . PHE A 1 107 ? -7.620 5.436 11.529 1.00 94.25 107 PHE A O 1
ATOM 819 N N . SER A 1 108 ? -9.382 5.632 12.919 1.00 93.12 108 SER A N 1
ATOM 820 C CA . SER A 1 108 ? -8.694 6.425 13.934 1.00 93.12 108 SER A CA 1
ATOM 821 C C . SER A 1 108 ? -9.001 5.869 15.317 1.00 93.12 108 SER A C 1
ATOM 823 O O . SER A 1 108 ? -10.156 5.585 15.627 1.00 93.12 108 SER A O 1
ATOM 825 N N . SER A 1 109 ? -7.973 5.767 16.150 1.00 91.75 109 SER A N 1
ATOM 826 C CA . SER A 1 109 ? -8.058 5.377 17.553 1.00 91.75 109 SER A CA 1
ATOM 827 C C . SER A 1 109 ? -7.383 6.445 18.420 1.00 91.75 109 SER A C 1
ATOM 829 O O . SER A 1 109 ? -6.244 6.829 18.130 1.00 91.75 109 SER A O 1
ATOM 831 N N . PRO A 1 110 ? -8.057 6.975 19.458 1.00 91.69 110 PRO A N 1
ATOM 832 C CA . PRO A 1 110 ? -7.439 7.918 20.377 1.00 91.69 110 PRO A CA 1
ATOM 833 C C . PRO A 1 110 ? -6.407 7.232 21.283 1.00 91.69 110 PRO A C 1
ATOM 835 O O . PRO A 1 110 ? -6.389 6.012 21.452 1.00 91.69 110 PRO A O 1
ATOM 838 N N . GLN A 1 111 ? -5.556 8.043 21.910 1.00 90.88 111 GLN A N 1
ATOM 839 C CA . GLN A 1 111 ? -4.599 7.562 22.905 1.00 90.88 111 GLN A CA 1
ATOM 840 C C . GLN A 1 111 ? -5.310 6.805 24.039 1.00 90.88 111 GLN A C 1
ATOM 842 O O . GLN A 1 111 ? -6.367 7.223 24.517 1.00 90.88 111 GLN A O 1
ATOM 847 N N . GLY A 1 112 ? -4.726 5.691 24.469 1.00 87.00 112 GLY A N 1
ATOM 848 C CA . GLY A 1 112 ? -5.232 4.873 25.570 1.00 87.00 112 GLY A CA 1
ATOM 849 C C . GLY A 1 112 ? -6.555 4.138 25.319 1.00 87.00 112 GLY A C 1
ATOM 850 O O . GLY A 1 112 ? -7.024 3.482 26.242 1.00 87.00 112 GLY A O 1
ATOM 851 N N . GLU A 1 113 ? -7.149 4.188 24.116 1.00 90.69 113 GLU A N 1
ATOM 852 C CA . GLU A 1 113 ? -8.452 3.552 23.834 1.00 90.69 113 GLU A CA 1
ATOM 853 C C . GLU A 1 113 ? -8.498 2.074 24.248 1.00 90.69 113 GLU A C 1
ATOM 855 O O . GLU A 1 113 ? -9.495 1.597 24.788 1.00 90.69 113 GLU A O 1
ATOM 860 N N . THR A 1 114 ? -7.417 1.335 24.005 1.00 89.38 114 THR A N 1
ATOM 861 C CA . THR A 1 114 ? -7.380 -0.104 24.252 1.00 89.38 114 THR A CA 1
ATOM 862 C C . THR A 1 114 ? -6.961 -0.467 25.673 1.00 89.38 114 THR A C 1
ATOM 864 O O . THR A 1 114 ? -6.990 -1.647 26.012 1.00 89.38 114 THR A O 1
ATOM 867 N N . ASN A 1 115 ? -6.567 0.501 26.512 1.00 87.38 115 ASN A N 1
ATOM 868 C CA . ASN A 1 115 ? -6.068 0.272 27.877 1.00 87.38 115 ASN A CA 1
ATOM 869 C C . ASN A 1 115 ? -4.995 -0.839 27.966 1.00 87.38 115 ASN A C 1
ATOM 871 O O . ASN A 1 115 ? -5.000 -1.656 28.883 1.00 87.38 115 ASN A O 1
ATOM 875 N N . GLY A 1 116 ? -4.093 -0.908 26.979 1.00 84.38 116 GLY A N 1
ATOM 876 C CA . GLY A 1 116 ? -3.035 -1.927 26.909 1.00 84.38 116 GLY A CA 1
ATOM 877 C C . GLY A 1 116 ? -3.488 -3.292 26.376 1.00 84.38 116 GLY A C 1
ATOM 878 O O . GLY A 1 116 ? -2.661 -4.182 26.194 1.00 84.38 116 GLY A O 1
ATOM 879 N N . VAL A 1 117 ? -4.774 -3.462 26.067 1.00 90.50 117 VAL A N 1
ATOM 880 C CA . VAL A 1 117 ? -5.315 -4.676 25.448 1.00 90.50 117 VAL A CA 1
ATOM 881 C C . VAL A 1 117 ? -5.121 -4.614 23.933 1.00 90.50 117 VAL A C 1
ATOM 883 O O . VAL A 1 117 ? -5.089 -3.545 23.322 1.00 90.50 117 VAL A O 1
ATOM 886 N N . ARG A 1 118 ? -4.957 -5.774 23.306 1.00 91.25 118 ARG A N 1
ATOM 887 C CA . ARG A 1 118 ? -4.947 -5.917 21.850 1.00 91.25 118 ARG A CA 1
ATOM 888 C C . ARG A 1 118 ? -6.386 -5.976 21.338 1.00 91.25 118 ARG A C 1
ATOM 890 O O . ARG A 1 118 ? -7.149 -6.835 21.774 1.00 91.25 118 ARG A O 1
ATOM 897 N N . LEU A 1 119 ? -6.748 -5.077 20.426 1.00 92.69 119 LEU A N 1
ATOM 898 C CA . LEU A 1 119 ? -8.078 -5.015 19.818 1.00 92.69 119 LEU A CA 1
ATOM 899 C C . LEU A 1 119 ? -8.008 -5.202 18.307 1.00 92.69 119 LEU A C 1
ATOM 901 O O . LEU A 1 119 ? -7.056 -4.764 17.667 1.00 92.69 119 LEU A O 1
ATOM 905 N N . THR A 1 120 ? -9.073 -5.776 17.749 1.00 94.75 120 THR A N 1
ATOM 906 C CA . THR A 1 120 ? -9.296 -5.880 16.305 1.00 94.75 120 THR A CA 1
ATOM 907 C C . THR A 1 120 ? -10.544 -5.092 15.925 1.00 94.75 120 THR A C 1
ATOM 909 O O . THR A 1 120 ? -11.611 -5.277 16.514 1.00 94.75 120 THR A O 1
ATOM 912 N N . LYS A 1 121 ? -10.426 -4.217 14.926 1.00 95.44 121 LYS A N 1
ATOM 913 C CA . LYS A 1 121 ? -11.541 -3.459 14.349 1.00 95.44 121 LYS A CA 1
ATOM 914 C C . LYS A 1 121 ? -11.676 -3.802 12.874 1.00 95.44 121 LYS A C 1
ATOM 916 O O . LYS A 1 121 ? -10.684 -3.823 12.154 1.00 95.44 121 LYS A O 1
ATOM 921 N N . LYS A 1 122 ? -12.911 -4.047 12.440 1.00 97.31 122 LYS A N 1
ATOM 922 C CA . LYS A 1 122 ? -13.282 -4.279 11.042 1.00 97.31 122 LYS A CA 1
ATOM 923 C C . LYS A 1 122 ? -14.064 -3.073 10.543 1.00 97.31 122 LYS A C 1
ATOM 925 O O . LYS A 1 122 ? -15.067 -2.700 11.148 1.00 97.31 122 LYS A O 1
ATOM 930 N N . ILE A 1 123 ? -13.584 -2.455 9.474 1.00 97.56 123 ILE A N 1
ATOM 931 C CA . ILE A 1 123 ? -14.153 -1.259 8.868 1.00 97.56 123 ILE A CA 1
ATOM 932 C C . ILE A 1 123 ? -14.593 -1.620 7.443 1.00 97.56 123 ILE A C 1
ATOM 934 O O . ILE A 1 123 ? -13.736 -1.792 6.570 1.00 97.56 123 ILE A O 1
ATOM 938 N N . PRO A 1 124 ? -15.904 -1.760 7.182 1.00 97.19 124 PRO A N 1
ATOM 939 C CA . PRO A 1 124 ? -16.399 -1.967 5.830 1.00 97.19 124 PRO A CA 1
ATOM 940 C C . PRO A 1 124 ? -16.295 -0.669 5.022 1.00 97.19 124 PRO A C 1
ATOM 942 O O . PRO A 1 124 ? -16.552 0.420 5.536 1.00 97.19 124 PRO A O 1
ATOM 945 N N . PHE A 1 125 ? -15.951 -0.781 3.743 1.00 96.81 125 PHE A N 1
ATOM 946 C CA . PHE A 1 125 ? -15.930 0.343 2.808 1.00 96.81 125 PHE A CA 1
ATOM 947 C C . PHE A 1 125 ? -16.276 -0.120 1.392 1.00 96.81 125 PHE A C 1
ATOM 949 O O . PHE A 1 125 ? -16.237 -1.309 1.082 1.00 96.81 125 PHE A O 1
ATOM 956 N N . THR A 1 126 ? -16.641 0.818 0.521 1.00 94.50 126 THR A N 1
ATOM 957 C CA . THR A 1 126 ? -16.931 0.539 -0.892 1.00 94.50 126 THR A CA 1
ATOM 958 C C . THR A 1 126 ? -16.021 1.384 -1.769 1.00 94.50 126 THR A C 1
ATOM 960 O O . THR A 1 126 ? -15.805 2.556 -1.474 1.00 94.50 126 THR A O 1
ATOM 963 N N . ILE A 1 127 ? -15.488 0.795 -2.836 1.00 91.69 127 ILE A N 1
ATOM 964 C CA . ILE A 1 127 ? -14.645 1.480 -3.819 1.00 91.69 127 ILE A CA 1
ATOM 965 C C . ILE A 1 127 ? -15.023 1.027 -5.228 1.00 91.69 127 ILE A C 1
ATOM 967 O O . ILE A 1 127 ? -15.345 -0.141 -5.434 1.00 91.69 127 ILE A O 1
ATOM 971 N N . GLN A 1 128 ? -14.976 1.948 -6.188 1.00 88.81 128 GLN A N 1
ATOM 972 C CA . GLN A 1 128 ? -15.019 1.621 -7.610 1.00 88.81 128 GLN A CA 1
ATOM 973 C C . GLN A 1 128 ? -13.591 1.622 -8.149 1.00 88.81 128 GLN A C 1
ATOM 975 O O . GLN A 1 128 ? -12.934 2.660 -8.142 1.00 88.81 128 GLN A O 1
ATOM 980 N N . LEU A 1 129 ? -13.089 0.462 -8.569 1.00 83.56 129 LEU A N 1
ATOM 981 C CA . LEU A 1 129 ? -11.711 0.339 -9.041 1.00 83.56 129 LEU A CA 1
ATOM 982 C C . LEU A 1 129 ? -11.623 0.651 -10.534 1.00 83.56 129 LEU A C 1
ATOM 984 O O . LEU A 1 129 ? -12.090 -0.124 -11.370 1.00 83.56 129 LEU A O 1
ATOM 988 N N . ARG A 1 130 ? -10.911 1.724 -10.884 1.00 77.44 130 ARG A N 1
ATOM 989 C CA . ARG A 1 130 ? -10.461 1.963 -12.261 1.00 77.44 130 ARG A CA 1
ATOM 990 C C . ARG A 1 130 ? -9.260 1.068 -12.567 1.00 77.44 130 ARG A C 1
ATOM 992 O O . ARG A 1 130 ? -8.108 1.452 -12.387 1.00 77.44 130 ARG A O 1
ATOM 999 N N . ARG A 1 131 ? -9.532 -0.186 -12.940 1.00 65.62 131 ARG A N 1
ATOM 1000 C CA . ARG A 1 131 ? -8.484 -1.180 -13.220 1.00 65.62 131 ARG A CA 1
ATOM 1001 C C . ARG A 1 131 ? -7.754 -0.862 -14.521 1.00 65.62 131 ARG A C 1
ATOM 1003 O O . ARG A 1 131 ? -8.377 -0.509 -15.518 1.00 65.62 131 ARG A O 1
ATOM 1010 N N . GLN A 1 132 ? -6.442 -1.097 -14.525 1.00 59.56 132 GLN A N 1
ATOM 1011 C CA . GLN A 1 132 ? -5.693 -1.221 -15.771 1.00 59.56 132 GLN A CA 1
ATOM 1012 C C . GLN A 1 132 ? -6.235 -2.385 -16.597 1.00 59.56 132 GLN A C 1
ATOM 1014 O O . GLN A 1 132 ? -6.588 -3.439 -16.057 1.00 59.56 132 GLN A O 1
ATOM 1019 N N . ALA A 1 133 ? -6.258 -2.196 -17.916 1.00 56.16 133 ALA A N 1
ATOM 1020 C CA . ALA A 1 133 ? -6.440 -3.301 -18.839 1.00 56.16 133 ALA A CA 1
ATOM 1021 C C . ALA A 1 133 ? -5.366 -4.373 -18.562 1.00 56.16 133 ALA A C 1
ATOM 1023 O O . ALA A 1 133 ? -4.217 -4.018 -18.276 1.00 56.16 133 ALA A O 1
ATOM 1024 N N . PRO A 1 134 ? -5.714 -5.671 -18.628 1.00 54.59 134 PRO A N 1
ATOM 1025 C CA . PRO A 1 134 ? -4.740 -6.742 -18.503 1.00 54.59 134 PRO A CA 1
ATOM 1026 C C . PRO A 1 134 ? -3.575 -6.516 -19.460 1.00 54.59 134 PRO A C 1
ATOM 1028 O O . PRO A 1 134 ? -3.759 -6.144 -20.621 1.00 54.59 134 PRO A O 1
ATOM 1031 N N . LEU A 1 135 ? -2.367 -6.736 -18.958 1.00 56.06 135 LEU A N 1
ATOM 1032 C CA . LEU A 1 135 ? -1.167 -6.508 -19.733 1.00 56.06 135 LEU A CA 1
ATOM 1033 C C . LEU A 1 135 ? -1.008 -7.633 -20.758 1.00 56.06 135 LEU A C 1
ATOM 1035 O O . LEU A 1 135 ? -0.739 -8.781 -20.403 1.00 56.06 135 LEU A O 1
ATOM 1039 N N . HIS A 1 136 ? -1.208 -7.308 -22.031 1.00 55.41 136 HIS A N 1
ATOM 1040 C CA . HIS A 1 136 ? -1.041 -8.248 -23.132 1.00 55.41 136 HIS A CA 1
ATOM 1041 C C . HIS A 1 136 ? 0.333 -8.049 -23.763 1.00 55.41 136 HIS A C 1
ATOM 1043 O O . HIS A 1 136 ? 0.554 -7.080 -24.483 1.00 55.41 136 HIS A O 1
ATOM 1049 N N . LEU A 1 137 ? 1.253 -8.975 -23.487 1.00 61.78 137 LEU A N 1
ATOM 1050 C CA . LEU A 1 137 ? 2.570 -8.987 -24.116 1.00 61.78 137 LEU A CA 1
ATOM 1051 C C . LEU A 1 137 ? 2.452 -9.537 -25.539 1.00 61.78 137 LEU A C 1
ATOM 1053 O O . LEU A 1 137 ? 2.099 -10.701 -25.743 1.00 61.78 137 LEU A O 1
ATOM 1057 N N . SER A 1 138 ? 2.766 -8.705 -26.524 1.00 71.50 138 SER A N 1
ATOM 1058 C CA . SER A 1 138 ? 2.949 -9.130 -27.906 1.00 71.50 138 SER A CA 1
ATOM 1059 C C . SER A 1 138 ? 4.318 -9.795 -28.107 1.00 71.50 138 SER A C 1
ATOM 1061 O O . SER A 1 138 ? 5.230 -9.688 -27.282 1.00 71.50 138 SER A O 1
ATOM 1063 N N . GLY A 1 139 ? 4.505 -10.467 -29.248 1.00 68.88 139 GLY A N 1
ATOM 1064 C CA . GLY A 1 139 ? 5.815 -11.011 -29.626 1.00 68.88 139 GLY A CA 1
ATOM 1065 C C . GLY A 1 139 ? 6.899 -9.934 -29.789 1.00 68.88 139 GLY A C 1
ATOM 1066 O O . GLY A 1 139 ? 8.068 -10.205 -29.527 1.00 68.88 139 GLY A O 1
ATOM 1067 N N . ALA A 1 140 ? 6.518 -8.705 -30.158 1.00 70.44 140 ALA A N 1
ATOM 1068 C CA . ALA A 1 140 ? 7.436 -7.570 -30.232 1.00 70.44 140 ALA A CA 1
ATOM 1069 C C . ALA A 1 140 ? 7.889 -7.116 -28.833 1.00 70.44 140 ALA A C 1
ATOM 1071 O O . ALA A 1 140 ? 9.077 -6.867 -28.629 1.00 70.44 140 ALA A O 1
ATOM 1072 N N . ASP A 1 141 ? 6.976 -7.114 -27.854 1.00 66.12 141 ASP A N 1
ATOM 1073 C CA . ASP A 1 141 ? 7.288 -6.746 -26.465 1.00 66.12 141 ASP A CA 1
ATOM 1074 C C . ASP A 1 141 ? 8.308 -7.701 -25.847 1.00 66.12 141 ASP A C 1
ATOM 1076 O O . ASP A 1 141 ? 9.199 -7.275 -25.113 1.00 66.12 141 ASP A O 1
ATOM 1080 N N . ARG A 1 142 ? 8.245 -8.990 -26.201 1.00 69.94 142 ARG A N 1
ATOM 1081 C CA . ARG A 1 142 ? 9.246 -9.974 -25.775 1.00 69.94 142 ARG A CA 1
ATOM 1082 C C . ARG A 1 142 ? 10.656 -9.595 -26.236 1.00 69.94 142 ARG A C 1
ATOM 1084 O O . ARG A 1 142 ? 11.574 -9.603 -25.420 1.00 69.94 142 ARG A O 1
ATOM 1091 N N . GLY A 1 143 ? 10.823 -9.228 -27.508 1.00 68.62 143 GLY A N 1
ATOM 1092 C CA . GLY A 1 143 ? 12.122 -8.802 -28.040 1.00 68.62 143 GLY A CA 1
ATOM 1093 C C . GLY A 1 143 ? 12.642 -7.532 -27.359 1.00 68.62 143 GLY A C 1
ATOM 1094 O O . GLY A 1 143 ? 13.829 -7.426 -27.047 1.00 68.62 143 GLY A O 1
ATOM 1095 N N . THR A 1 144 ? 11.749 -6.589 -27.049 1.00 71.44 144 THR A N 1
ATOM 1096 C CA . THR A 1 144 ? 12.094 -5.380 -26.289 1.00 71.44 144 THR A CA 1
ATOM 1097 C C . THR A 1 144 ? 12.523 -5.701 -24.854 1.00 71.44 144 THR A C 1
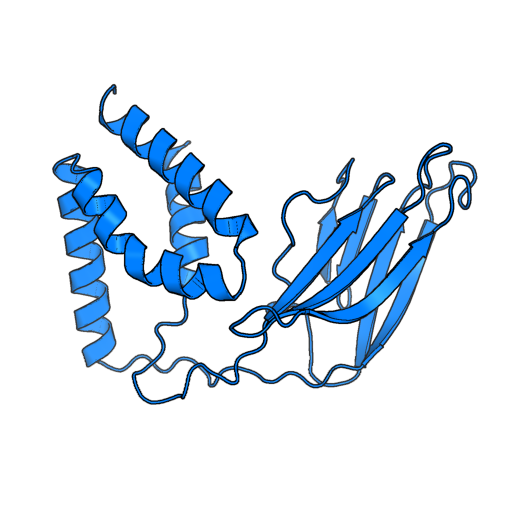ATOM 1099 O O . THR A 1 144 ? 13.518 -5.150 -24.381 1.00 71.44 144 THR A O 1
ATOM 1102 N N . ILE A 1 145 ? 11.831 -6.617 -24.170 1.00 68.50 145 ILE A N 1
ATOM 1103 C CA . ILE A 1 145 ? 12.185 -7.063 -22.813 1.00 68.50 145 ILE A CA 1
ATOM 1104 C C . ILE A 1 145 ? 13.550 -7.760 -22.808 1.00 68.50 145 ILE A C 1
ATOM 1106 O O . ILE A 1 145 ? 14.393 -7.451 -21.967 1.00 68.50 145 ILE A O 1
ATOM 1110 N N . GLU A 1 146 ? 13.805 -8.660 -23.758 1.00 70.50 146 GLU A N 1
ATOM 1111 C CA . GLU A 1 146 ? 15.089 -9.364 -23.875 1.00 70.50 146 GLU A CA 1
ATOM 1112 C C . GLU A 1 146 ? 16.251 -8.379 -24.110 1.00 70.50 146 GLU A C 1
ATOM 1114 O O . GLU A 1 146 ? 17.284 -8.463 -23.439 1.00 70.50 146 GLU A O 1
ATOM 1119 N N . ALA A 1 147 ? 16.066 -7.374 -24.974 1.00 73.25 147 ALA A N 1
ATOM 1120 C CA . ALA A 1 147 ? 17.061 -6.325 -25.202 1.00 73.25 147 ALA A CA 1
ATOM 1121 C C . ALA A 1 147 ? 17.316 -5.456 -23.955 1.00 73.25 147 ALA A C 1
ATOM 1123 O O . ALA A 1 147 ? 18.466 -5.102 -23.666 1.00 73.25 147 ALA A O 1
ATOM 1124 N N . LEU A 1 148 ? 16.267 -5.132 -23.191 1.00 70.69 148 LEU A N 1
ATOM 1125 C CA . LEU A 1 148 ? 16.386 -4.403 -21.925 1.00 70.69 148 LEU A CA 1
ATOM 1126 C C . LEU A 1 148 ? 17.171 -5.209 -20.886 1.00 70.69 148 LEU A C 1
ATOM 1128 O O . LEU A 1 148 ? 18.086 -4.667 -20.262 1.00 70.69 148 LEU A O 1
ATOM 1132 N N . LEU A 1 149 ? 16.877 -6.504 -20.746 1.00 70.62 149 LEU A N 1
ATOM 1133 C CA . LEU A 1 149 ? 17.601 -7.402 -19.842 1.00 70.62 149 LEU A CA 1
ATOM 1134 C C . LEU A 1 149 ? 19.078 -7.514 -20.229 1.00 70.62 149 LEU A C 1
ATOM 1136 O O . LEU A 1 149 ? 19.954 -7.381 -19.374 1.00 70.62 149 LEU A O 1
ATOM 1140 N N . GLN A 1 150 ? 19.373 -7.686 -21.519 1.00 75.94 150 GLN A N 1
ATOM 1141 C CA . GLN A 1 150 ? 20.752 -7.742 -21.997 1.00 75.94 150 GLN A CA 1
ATOM 1142 C C . GLN A 1 150 ? 21.500 -6.435 -21.708 1.00 75.94 150 GLN A C 1
ATOM 1144 O O . GLN A 1 150 ? 22.648 -6.454 -21.259 1.00 75.94 150 GLN A O 1
ATOM 1149 N N . THR A 1 151 ? 20.847 -5.291 -21.923 1.00 75.38 151 THR A N 1
ATOM 1150 C CA . THR A 1 151 ? 21.425 -3.972 -21.641 1.00 75.38 151 THR A CA 1
ATOM 1151 C C . THR A 1 151 ? 21.691 -3.796 -20.146 1.00 75.38 151 THR A C 1
ATOM 1153 O O . THR A 1 151 ? 22.769 -3.334 -19.770 1.00 75.38 151 THR A O 1
ATOM 1156 N N . TYR A 1 152 ? 20.767 -4.228 -19.285 1.00 72.25 152 TYR A N 1
ATOM 1157 C CA . TYR A 1 152 ? 20.939 -4.229 -17.832 1.00 72.25 152 TYR A CA 1
ATOM 1158 C C . TYR A 1 152 ? 22.159 -5.050 -17.391 1.00 72.25 152 TYR A C 1
ATOM 1160 O O . TYR A 1 152 ? 23.052 -4.513 -16.730 1.00 72.25 152 TYR A O 1
ATOM 1168 N N . TYR A 1 153 ? 22.261 -6.316 -17.808 1.00 72.25 153 TYR A N 1
ATOM 1169 C CA . TYR A 1 153 ? 23.392 -7.172 -17.433 1.00 72.25 153 TYR A CA 1
ATOM 1170 C C . TYR A 1 153 ? 24.728 -6.661 -17.981 1.00 72.25 153 TYR A C 1
ATOM 1172 O O . TYR A 1 153 ? 25.727 -6.670 -17.262 1.00 72.25 153 TYR A O 1
ATOM 1180 N N . ASN A 1 154 ? 24.754 -6.144 -19.213 1.00 77.81 154 ASN A N 1
ATOM 1181 C CA . ASN A 1 154 ? 25.957 -5.534 -19.785 1.00 77.81 154 ASN A CA 1
ATOM 1182 C C . ASN A 1 154 ? 26.408 -4.300 -18.985 1.00 77.81 154 ASN A C 1
ATOM 1184 O O . ASN A 1 154 ? 27.603 -4.088 -18.787 1.00 77.81 154 ASN A O 1
ATOM 1188 N N . THR A 1 155 ? 25.456 -3.496 -18.511 1.00 73.69 155 THR A N 1
ATOM 1189 C CA . THR A 1 155 ? 25.715 -2.291 -17.710 1.00 73.69 155 THR A CA 1
ATOM 1190 C C . THR A 1 155 ? 26.269 -2.657 -16.332 1.00 73.69 155 THR A C 1
ATOM 1192 O O . THR A 1 155 ? 27.253 -2.064 -15.886 1.00 73.69 155 THR A O 1
ATOM 1195 N N . LEU A 1 156 ? 25.711 -3.696 -15.698 1.00 71.44 156 LEU A N 1
ATOM 1196 C CA . LEU A 1 156 ? 26.244 -4.259 -14.454 1.00 71.44 156 LEU A CA 1
ATOM 1197 C C . LEU A 1 156 ? 27.663 -4.810 -14.627 1.00 71.44 156 LEU A C 1
ATOM 1199 O O . LEU A 1 156 ? 28.538 -4.495 -13.824 1.00 71.44 156 LEU A O 1
ATOM 1203 N N . ALA A 1 157 ? 27.912 -5.590 -15.684 1.00 75.62 157 ALA A N 1
ATOM 1204 C CA . ALA A 1 157 ? 29.228 -6.172 -15.957 1.00 75.62 157 ALA A CA 1
ATOM 1205 C C . ALA A 1 157 ? 30.308 -5.097 -16.163 1.00 75.62 157 ALA A C 1
ATOM 1207 O O . ALA A 1 157 ? 31.450 -5.266 -15.742 1.00 75.62 157 ALA A O 1
ATOM 1208 N N . ARG A 1 158 ? 29.932 -3.964 -16.768 1.00 80.12 158 ARG A N 1
ATOM 1209 C CA . ARG A 1 158 ? 30.805 -2.798 -16.968 1.00 80.12 158 ARG A CA 1
ATOM 1210 C C . ARG A 1 158 ? 30.952 -1.919 -15.731 1.00 80.12 158 ARG A C 1
ATOM 1212 O O . ARG A 1 158 ? 31.726 -0.968 -15.776 1.00 80.12 158 ARG A O 1
ATOM 1219 N N . LYS A 1 159 ? 30.215 -2.209 -14.653 1.00 74.62 159 LYS A N 1
ATOM 1220 C CA . LYS A 1 159 ? 30.141 -1.369 -13.451 1.00 74.62 159 LYS A CA 1
ATOM 1221 C C . LYS A 1 159 ? 29.745 0.083 -13.769 1.00 74.62 159 LYS A C 1
ATOM 1223 O O . LYS A 1 159 ? 30.143 1.013 -13.071 1.00 74.62 159 LYS A O 1
ATOM 1228 N N . ASP A 1 160 ? 28.960 0.282 -14.830 1.00 74.50 160 ASP A N 1
ATOM 1229 C CA . ASP A 1 160 ? 28.554 1.605 -15.310 1.00 74.50 160 ASP A CA 1
ATOM 1230 C C . ASP A 1 160 ? 27.332 2.098 -14.527 1.00 74.50 160 ASP A C 1
ATOM 1232 O O . ASP A 1 160 ? 26.179 1.933 -14.934 1.00 74.50 160 ASP A O 1
ATOM 1236 N N . GLY A 1 161 ? 27.590 2.695 -13.364 1.00 71.06 161 GLY A N 1
ATOM 1237 C CA . GLY A 1 161 ? 26.539 3.245 -12.512 1.00 71.06 161 GLY A CA 1
ATOM 1238 C C . GLY A 1 161 ? 25.675 4.328 -13.168 1.00 71.06 161 GLY A C 1
ATOM 1239 O O . GLY A 1 161 ? 24.448 4.243 -13.074 1.00 71.06 161 GLY A O 1
ATOM 1240 N N . PRO A 1 162 ? 26.258 5.306 -13.885 1.00 78.31 162 PRO A N 1
ATOM 1241 C CA . PRO A 1 162 ? 25.496 6.260 -14.691 1.00 78.31 162 PRO A CA 1
ATOM 1242 C C . PRO A 1 162 ? 24.645 5.600 -15.788 1.00 78.31 162 PRO A C 1
ATOM 1244 O O . PRO A 1 162 ? 23.531 6.048 -16.069 1.00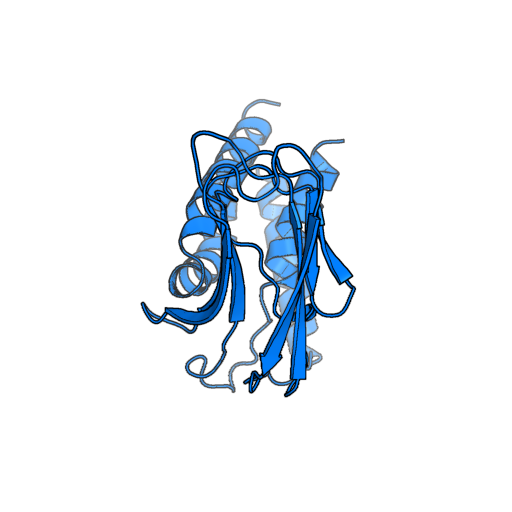 78.31 162 PRO A O 1
ATOM 1247 N N . GLY A 1 163 ? 25.137 4.534 -16.422 1.00 75.44 163 GLY A N 1
ATOM 1248 C CA . GLY A 1 163 ? 24.357 3.702 -17.342 1.00 75.44 163 GLY A CA 1
ATOM 1249 C C . GLY A 1 163 ? 23.150 3.065 -16.658 1.00 75.44 163 GLY A C 1
ATOM 1250 O O . GLY A 1 163 ? 22.034 3.148 -17.172 1.00 75.44 163 GLY A O 1
ATOM 1251 N N . LEU A 1 164 ? 23.348 2.516 -15.458 1.00 71.75 164 LEU A N 1
ATOM 1252 C CA . LEU A 1 164 ? 22.289 1.861 -14.696 1.00 71.75 164 LEU A CA 1
ATOM 1253 C C . LEU A 1 164 ? 21.211 2.858 -14.257 1.00 71.75 164 LEU A C 1
ATOM 1255 O O . LEU A 1 164 ? 20.024 2.593 -14.424 1.00 71.75 164 LEU A O 1
ATOM 1259 N N . ALA A 1 165 ? 21.611 4.037 -13.776 1.00 71.88 165 ALA A N 1
ATOM 1260 C CA . ALA A 1 165 ? 20.682 5.108 -13.423 1.00 71.88 165 ALA A CA 1
ATOM 1261 C C . ALA A 1 165 ? 19.828 5.557 -14.624 1.00 71.88 165 ALA A C 1
ATOM 1263 O O . ALA A 1 165 ? 18.622 5.760 -14.485 1.00 71.88 165 ALA A O 1
ATOM 1264 N N . ARG A 1 166 ? 20.424 5.655 -15.822 1.00 77.69 166 ARG A N 1
ATOM 1265 C CA . ARG A 1 166 ? 19.704 6.021 -17.056 1.00 77.69 166 ARG A CA 1
ATOM 1266 C C . ARG A 1 166 ? 18.671 4.980 -17.480 1.00 77.69 166 ARG A C 1
ATOM 1268 O O . ARG A 1 166 ? 17.612 5.375 -17.958 1.00 77.69 166 ARG A O 1
ATOM 1275 N N . LEU A 1 167 ? 18.941 3.688 -17.275 1.00 73.69 167 LEU A N 1
ATOM 1276 C CA . LEU A 1 167 ? 17.974 2.622 -17.572 1.00 73.69 167 LEU A CA 1
ATOM 1277 C C . LEU A 1 167 ? 16.690 2.765 -16.745 1.00 73.69 167 LEU A C 1
ATOM 1279 O O . LEU A 1 167 ? 15.601 2.529 -17.263 1.00 73.69 167 LEU A O 1
ATOM 1283 N N . TYR A 1 168 ? 16.807 3.203 -15.491 1.00 69.88 168 TYR A N 1
ATOM 1284 C CA . TYR A 1 168 ? 15.660 3.388 -14.600 1.00 69.88 168 TYR A CA 1
ATOM 1285 C C . TYR A 1 168 ? 15.025 4.781 -14.668 1.00 69.88 168 TYR A C 1
ATOM 1287 O O . TYR A 1 168 ? 13.884 4.939 -14.244 1.00 69.88 168 TYR A O 1
ATOM 1295 N N . ALA A 1 169 ? 15.716 5.789 -15.212 1.00 71.75 169 ALA A N 1
ATOM 1296 C CA . ALA A 1 169 ? 15.312 7.195 -15.128 1.00 71.75 169 ALA A CA 1
ATOM 1297 C C . ALA A 1 169 ? 13.867 7.458 -15.580 1.00 71.75 169 ALA A C 1
ATOM 1299 O O . ALA A 1 169 ? 13.126 8.155 -14.891 1.00 71.75 169 ALA A O 1
ATOM 1300 N N . LYS A 1 170 ? 13.443 6.862 -16.703 1.00 69.69 170 LYS A N 1
ATOM 1301 C CA . LYS A 1 170 ? 12.077 7.035 -17.219 1.00 69.69 170 LYS A CA 1
ATOM 1302 C C . LYS A 1 170 ? 11.028 6.406 -16.297 1.00 69.69 170 LYS A C 1
ATOM 1304 O O . LYS A 1 170 ? 10.014 7.039 -16.030 1.00 69.69 170 LYS A O 1
ATOM 1309 N N . ALA A 1 171 ? 11.284 5.195 -15.799 1.00 67.06 171 ALA A N 1
ATOM 1310 C CA . ALA A 1 171 ? 10.376 4.508 -14.882 1.00 67.06 171 ALA A CA 1
ATOM 1311 C C . ALA A 1 171 ? 10.252 5.272 -13.556 1.00 67.06 171 ALA A C 1
ATOM 1313 O O . ALA A 1 171 ? 9.149 5.514 -13.084 1.00 67.06 171 ALA A O 1
ATOM 1314 N N . VAL A 1 172 ? 11.376 5.754 -13.019 1.00 69.31 172 VAL A N 1
ATOM 1315 C CA . VAL A 1 172 ? 11.408 6.571 -11.797 1.00 69.31 172 VAL A CA 1
ATOM 1316 C C . VAL A 1 172 ? 10.649 7.881 -11.985 1.00 69.31 172 VAL A C 1
ATOM 1318 O O . VAL A 1 172 ? 9.889 8.274 -11.109 1.00 69.31 172 VAL A O 1
ATOM 1321 N N . GLN A 1 173 ? 10.818 8.554 -13.126 1.00 71.81 173 GLN A N 1
ATOM 1322 C CA . GLN A 1 173 ? 10.094 9.790 -13.428 1.00 71.81 173 GLN A CA 1
ATOM 1323 C C . GLN A 1 173 ? 8.580 9.562 -13.535 1.00 71.81 173 GLN A C 1
ATOM 1325 O O . GLN A 1 173 ? 7.809 10.412 -13.106 1.00 71.81 173 GLN A O 1
ATOM 1330 N N . GLN A 1 174 ? 8.152 8.431 -14.097 1.00 69.94 174 GLN A N 1
ATOM 1331 C CA . GLN A 1 174 ? 6.734 8.080 -14.197 1.00 69.94 174 GLN A CA 1
ATOM 1332 C C . GLN A 1 174 ? 6.145 7.710 -12.833 1.00 69.94 174 GLN A C 1
ATOM 1334 O O . GLN A 1 174 ? 5.071 8.192 -12.482 1.00 69.94 174 GLN A O 1
ATOM 1339 N N . GLU A 1 175 ? 6.852 6.907 -12.034 1.00 70.38 175 GLU A N 1
ATOM 1340 C CA . GLU A 1 175 ? 6.403 6.578 -10.680 1.00 70.38 175 GLU A CA 1
ATOM 1341 C C . GLU A 1 175 ? 6.381 7.800 -9.763 1.00 70.38 175 GLU A C 1
ATOM 1343 O O . GLU A 1 175 ? 5.504 7.892 -8.910 1.00 70.38 175 GLU A O 1
ATOM 1348 N N . ALA A 1 176 ? 7.275 8.773 -9.961 1.00 72.75 176 ALA A N 1
ATOM 1349 C CA . ALA A 1 176 ? 7.332 9.997 -9.165 1.00 72.75 176 ALA A CA 1
ATOM 1350 C C . ALA A 1 176 ? 6.007 10.768 -9.111 1.00 72.75 176 ALA A C 1
ATOM 1352 O O . ALA A 1 176 ? 5.715 11.437 -8.121 1.00 72.75 176 ALA A O 1
ATOM 1353 N N . GLU A 1 177 ? 5.208 10.674 -10.172 1.00 72.94 177 GLU A N 1
ATOM 1354 C CA . GLU A 1 177 ? 3.923 11.360 -10.289 1.00 72.94 177 GLU A CA 1
ATOM 1355 C C . GLU A 1 177 ? 2.810 10.706 -9.452 1.00 72.94 177 GLU A C 1
ATOM 1357 O O . GLU A 1 177 ? 1.749 11.306 -9.296 1.00 72.94 177 GLU A O 1
ATOM 1362 N N . ILE A 1 178 ? 3.034 9.491 -8.939 1.00 73.12 178 ILE A N 1
ATOM 1363 C CA . ILE A 1 178 ? 2.058 8.670 -8.199 1.00 73.12 178 ILE A CA 1
ATOM 1364 C C . ILE A 1 178 ? 2.589 8.340 -6.796 1.00 73.12 178 ILE A C 1
ATOM 1366 O O . ILE A 1 178 ? 1.859 8.380 -5.801 1.00 73.12 178 ILE A O 1
ATOM 1370 N N . TYR A 1 179 ? 3.878 8.020 -6.700 1.00 74.75 179 TYR A N 1
ATOM 1371 C CA . TYR A 1 179 ? 4.544 7.554 -5.495 1.00 74.75 179 TYR A CA 1
ATOM 1372 C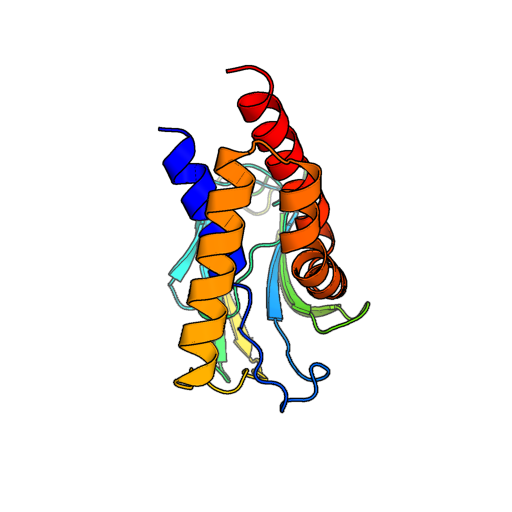 C . TYR A 1 179 ? 5.901 8.249 -5.258 1.00 74.75 179 TYR A C 1
ATOM 1374 O O . TYR A 1 179 ? 6.961 7.620 -5.321 1.00 74.75 179 TYR A O 1
ATOM 1382 N N . PRO A 1 180 ? 5.898 9.563 -4.966 1.00 73.75 180 PRO A N 1
ATOM 1383 C CA . PRO A 1 180 ? 7.128 10.331 -4.789 1.00 73.75 180 PRO A CA 1
ATOM 1384 C C . PRO A 1 180 ? 7.982 9.852 -3.608 1.00 73.75 180 PRO A C 1
ATOM 1386 O O . PRO A 1 180 ? 9.208 9.945 -3.654 1.00 73.75 180 PRO A O 1
ATOM 1389 N N . GLU A 1 181 ? 7.362 9.300 -2.563 1.00 73.31 181 GLU A N 1
ATOM 1390 C CA . GLU A 1 181 ? 8.069 8.819 -1.375 1.00 73.31 181 GLU A CA 1
ATOM 1391 C C . GLU A 1 181 ? 8.945 7.585 -1.694 1.00 73.31 181 GLU A C 1
ATOM 1393 O O . GLU A 1 181 ? 10.011 7.400 -1.102 1.00 73.31 181 GLU A O 1
ATOM 1398 N N . GLY A 1 182 ? 8.566 6.794 -2.708 1.00 66.56 182 GLY A N 1
ATOM 1399 C CA . GLY A 1 182 ? 9.346 5.658 -3.207 1.00 66.56 182 GLY A CA 1
ATOM 1400 C C . GLY A 1 182 ? 10.643 6.048 -3.924 1.00 66.56 182 GLY A C 1
ATOM 1401 O O . GLY A 1 182 ? 11.604 5.274 -3.912 1.00 66.56 182 GLY A O 1
ATOM 1402 N N . ILE A 1 183 ? 10.723 7.261 -4.487 1.00 69.62 183 ILE A N 1
ATOM 1403 C CA . ILE A 1 183 ? 11.909 7.735 -5.223 1.00 69.62 183 ILE A CA 1
ATOM 1404 C C . ILE A 1 183 ? 13.122 7.832 -4.297 1.00 69.62 183 ILE A C 1
ATOM 1406 O O . ILE A 1 183 ? 14.222 7.431 -4.678 1.00 69.62 183 ILE A O 1
ATOM 1410 N N . GLY A 1 184 ? 12.935 8.353 -3.080 1.00 65.81 184 GLY A N 1
ATOM 1411 C CA . GLY A 1 184 ? 14.022 8.506 -2.112 1.00 65.81 184 GLY A CA 1
ATOM 1412 C C . GLY A 1 184 ? 14.627 7.156 -1.720 1.00 65.81 184 GLY A C 1
ATOM 1413 O O . GLY A 1 184 ? 15.850 7.002 -1.700 1.00 65.81 184 GLY A O 1
ATOM 1414 N N . LEU A 1 185 ? 13.775 6.147 -1.502 1.00 65.38 185 LEU A N 1
ATOM 1415 C CA . LEU A 1 185 ? 14.219 4.776 -1.253 1.00 65.38 185 LEU A CA 1
ATOM 1416 C C . LEU A 1 185 ? 14.954 4.201 -2.471 1.00 65.38 185 LEU A C 1
ATOM 1418 O O . LEU A 1 185 ? 16.032 3.629 -2.316 1.00 65.38 185 LEU A O 1
ATOM 1422 N N . PHE A 1 186 ? 14.410 4.382 -3.677 1.00 66.62 186 PHE A N 1
ATOM 1423 C CA . PHE A 1 186 ? 15.042 3.920 -4.913 1.00 66.62 186 PHE A CA 1
ATOM 1424 C C . PHE A 1 186 ? 16.444 4.519 -5.099 1.00 66.62 186 PHE A C 1
ATOM 1426 O O . PHE A 1 186 ? 17.401 3.788 -5.351 1.00 66.62 186 PHE A O 1
ATOM 1433 N N . GLN A 1 187 ? 16.588 5.836 -4.933 1.00 68.06 187 GLN A N 1
ATOM 1434 C CA . GLN A 1 187 ? 17.870 6.529 -5.067 1.00 68.06 187 GLN A CA 1
ATOM 1435 C C . GLN A 1 187 ? 18.888 6.057 -4.028 1.00 68.06 187 GLN A C 1
ATOM 1437 O O . GLN A 1 187 ? 20.062 5.879 -4.361 1.00 68.06 187 GLN A O 1
ATOM 1442 N N . TRP A 1 188 ? 18.450 5.813 -2.790 1.00 64.44 188 TRP A N 1
ATOM 1443 C CA . TRP A 1 188 ? 19.304 5.271 -1.737 1.00 64.44 188 TRP A CA 1
ATOM 1444 C C . TRP A 1 188 ? 19.779 3.849 -2.061 1.00 64.44 188 TRP A C 1
ATOM 1446 O O . TRP A 1 188 ? 20.984 3.598 -2.050 1.00 64.44 188 TRP A O 1
ATOM 1456 N N . VAL A 1 189 ? 18.863 2.943 -2.432 1.00 64.44 189 VAL A N 1
ATOM 1457 C CA . VAL A 1 189 ? 19.199 1.557 -2.811 1.00 64.44 189 VAL A CA 1
ATOM 1458 C C . VAL A 1 189 ? 20.128 1.533 -4.023 1.00 64.44 189 VAL A C 1
ATOM 1460 O O . VAL A 1 189 ? 21.111 0.792 -4.030 1.00 64.44 189 VAL A O 1
ATOM 1463 N N . LEU A 1 190 ? 19.850 2.351 -5.041 1.00 68.31 190 LEU A N 1
ATOM 1464 C CA . LEU A 1 190 ? 20.693 2.458 -6.228 1.00 68.31 190 LEU A CA 1
ATOM 1465 C C . LEU A 1 190 ? 22.095 2.948 -5.850 1.00 68.31 190 LEU A C 1
ATOM 1467 O O . LEU A 1 190 ? 23.076 2.323 -6.233 1.00 68.31 190 LEU A O 1
ATOM 1471 N N . SER A 1 191 ? 22.200 4.015 -5.057 1.00 68.06 191 SER A N 1
ATOM 1472 C CA . SER A 1 191 ? 23.490 4.572 -4.631 1.00 68.06 191 SER A CA 1
ATOM 1473 C C . SER A 1 191 ? 24.310 3.578 -3.806 1.00 68.06 191 SER A C 1
ATOM 1475 O O . SER A 1 191 ? 25.512 3.437 -4.033 1.00 68.06 191 SER A O 1
ATOM 1477 N N . ASP A 1 192 ? 23.670 2.845 -2.891 1.00 63.62 192 ASP A N 1
ATOM 1478 C CA . ASP A 1 192 ? 24.325 1.791 -2.113 1.00 63.62 192 ASP A CA 1
ATOM 1479 C C . ASP A 1 192 ? 24.819 0.649 -3.013 1.00 63.62 192 ASP A C 1
ATOM 1481 O O . ASP A 1 192 ? 25.979 0.241 -2.932 1.00 63.62 192 ASP A O 1
ATOM 1485 N N . SER A 1 193 ? 23.981 0.217 -3.9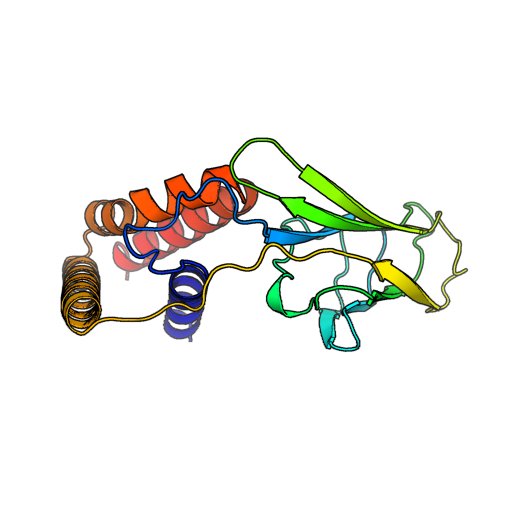59 1.00 59.25 193 SER A N 1
ATOM 1486 C CA . SER A 1 193 ? 24.331 -0.813 -4.943 1.00 59.25 193 SER A CA 1
ATOM 1487 C C . SER A 1 193 ? 25.533 -0.394 -5.794 1.00 59.25 193 SER A C 1
ATOM 1489 O O . SER A 1 193 ? 26.461 -1.176 -5.998 1.00 59.25 193 SER A O 1
ATOM 1491 N N . LEU A 1 194 ? 25.559 0.857 -6.261 1.00 66.25 194 LEU A N 1
ATOM 1492 C CA . LEU A 1 194 ? 26.673 1.396 -7.042 1.00 66.25 194 LEU A CA 1
ATOM 1493 C C . LE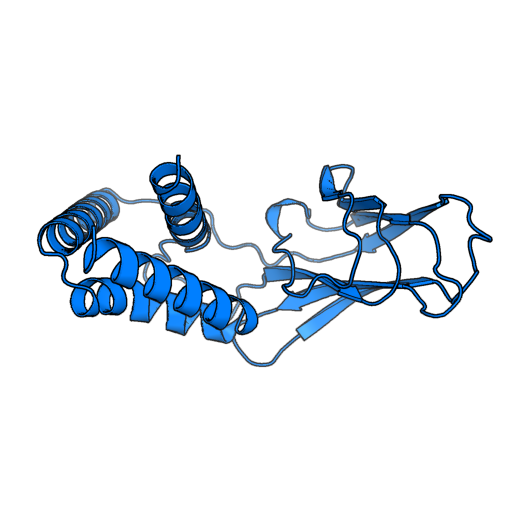U A 1 194 ? 27.963 1.484 -6.222 1.00 66.25 194 LEU A C 1
ATOM 1495 O O . LEU A 1 194 ? 29.034 1.155 -6.733 1.00 66.25 194 LEU A O 1
ATOM 1499 N N . ARG A 1 195 ? 27.868 1.859 -4.942 1.00 64.88 195 ARG A N 1
ATOM 1500 C CA . ARG A 1 195 ? 29.009 1.885 -4.020 1.00 64.88 195 ARG A CA 1
ATOM 1501 C C . ARG A 1 195 ? 29.612 0.493 -3.820 1.00 64.88 195 ARG A C 1
ATOM 1503 O O . ARG A 1 195 ? 30.831 0.358 -3.881 1.00 64.88 195 ARG A O 1
ATOM 1510 N N . MET A 1 196 ? 28.778 -0.530 -3.631 1.00 59.97 196 MET A N 1
ATOM 1511 C CA . MET A 1 196 ? 29.230 -1.922 -3.486 1.00 59.97 196 MET A CA 1
ATOM 1512 C C . MET A 1 196 ? 29.867 -2.475 -4.769 1.00 59.97 196 MET A C 1
ATOM 1514 O O . MET A 1 196 ? 30.777 -3.293 -4.714 1.00 59.97 196 MET A O 1
ATOM 1518 N N . ILE A 1 197 ? 29.407 -2.036 -5.942 1.00 61.50 197 ILE A N 1
ATOM 1519 C CA . ILE A 1 197 ? 29.993 -2.443 -7.226 1.00 61.50 197 ILE A CA 1
ATOM 1520 C C . ILE A 1 197 ? 31.369 -1.785 -7.446 1.00 61.50 197 ILE A C 1
ATOM 1522 O O . ILE A 1 197 ? 32.284 -2.423 -7.988 1.00 61.50 197 ILE A O 1
ATOM 1526 N N . ALA A 1 198 ? 31.514 -0.520 -7.038 1.00 59.34 198 ALA A N 1
ATOM 1527 C CA . ALA A 1 198 ? 32.748 0.254 -7.163 1.00 59.34 198 ALA A CA 1
ATOM 1528 C C . ALA A 1 198 ? 33.852 -0.223 -6.200 1.00 59.34 198 ALA A C 1
ATOM 1530 O O . ALA A 1 198 ? 35.008 -0.291 -6.612 1.00 59.34 198 ALA A O 1
ATOM 1531 N N . ASN A 1 199 ? 33.489 -0.618 -4.975 1.00 53.81 199 ASN A N 1
ATOM 1532 C CA . ASN A 1 199 ? 34.394 -1.152 -3.952 1.00 53.81 199 ASN A CA 1
ATOM 1533 C C . ASN A 1 199 ? 33.946 -2.572 -3.540 1.00 53.81 199 ASN A C 1
ATOM 1535 O O . ASN A 1 199 ? 33.122 -2.680 -2.628 1.00 53.81 199 ASN A O 1
ATOM 1539 N N . PRO A 1 200 ? 34.418 -3.631 -4.230 1.00 51.56 200 PRO A N 1
ATOM 1540 C CA . PRO A 1 200 ? 34.045 -5.018 -3.940 1.00 51.56 200 PRO A CA 1
ATOM 1541 C C . PRO A 1 200 ? 34.582 -5.533 -2.599 1.00 51.56 200 PRO A C 1
ATOM 1543 O O . PRO A 1 200 ? 35.663 -5.070 -2.168 1.00 51.56 200 PRO A O 1
#

Organism: NCBI:txid2569760

Sequence (200 aa):
MTAMRMLLCALALLVAVPVVPAAADPGDVEYQFLWSEGAYLHRVALNGMTVAGDTAISISLPIYVTKYLRDGANELEVEYTSDTRVGLSVTLETRAKGPRKDQIVRFSSPQGETNGVRLTKKIPFTIQLRRQAPLHLSGADRGTIEALLQTYYNTLARKDGPGLARLYAKAVQQEAEIYPEGIGLFQWVLSDSLRMIANP

Secondary structure (DSSP, 8-state):
-HHHHHHHHHHHHHHHS----TTS-GGG--EEEEEEEES-EEEEEETTEEEEEEE-S--SSPEE-GGG--SEEEEEEEEE---SS--EEEEEEEE-SSS-EEEEEEEEE-TTTTTT--EEEEEEEEE---PPPP----HHHHHHHHHHHHHHHHHHHTT-HHHHHHHHHHHHHHHHTT-HHHHHHHHHHHHHHHHHHH--

Radius of gyration: 19.78 Å; chains: 1; bounding box: 52×29×58 Å

Foldseek 3Di:
DVVVVVVVVVVVLVVVDQPDPPPDDLQQAKWKWKWKAWAFWQFKAKQNHTQDHRHGGTPLFTGGCRVSDDAFKIKIKTKGFAAQPIKMKMWMWMFGQAPDIHTFDMDIGGHCNCVRPIDMDIDMTHDGHPDDDPRDDDPVNVVVVVVLVVQCVVCLVVLPLVSNCVSCVVSLVRVCRGGVSVSVVVVVSSVVVSVVSVPD

pLDDT: mean 72.98, std 19.32, range [23.19, 98.06]